Protein AF-A0A372IS23-F1 (afdb_monomer_lite)

Secondary structure (DSSP, 8-state):
--------------EEEEEEEEE---HHHHHH-TT-EEEEEESSEEEEETTEEEEPPTT---EEEE--SSSTT-S-EEEEHHHHHHSSSSGGG--SSB-HHHHHHHHHHHIIIIITTTS---TT-SS--SGGGGGS-HHHH--EEEEEEEEEHHHHHHHHHHHHHS------BTTTBSHHHHHHHHHHHHSTTS----TTTSTT---HHHHHHHHHHHHTT-GGG--EEEEEPPPPBSSPPP-----HHHHHHH-HHHHHHHHHH-HHHHHHHHHHHHHH------TTPEEPBTTTBS-TTTTTTT----------------------------------------------

pLDDT: mean 76.48, std 22.42, range [26.88, 98.31]

Foldseek 3Di:
DDDDDPPPDPPPFPKKKKKKKFWADFDPVCLVVRLGFIKMWTQQWADPAQQAIDGDDPPFRGWIKFADDQWLQFRMTIDGPQFLAALDDDPVPRDLADDPVRLQVSVQVSCVVHVCNGANDDPVDPGGDDRSSNRGNSLQGTKIKIWMWIDGPVLSVVVNVVRRVDDGGHPDDQAQRGRQNVVVVVVCSRPPPLADADCQFQVNGRGSVSSVVSNVVSCVVCVNGVIAMAMAHRRHYHRDYGDDRDGNLRSQLPDPPRLVVCCVVPVPVSVVSVVSDVVVDDDDGDPPHHYADPVCRPPPPPPVVPPDPPDDDDDDDDDDDDDDDDDDDDDDDDDDYDDDDDDDDDDDDDDD

Radius of gyration: 27.42 Å; chains: 1; bounding box: 74×69×82 Å

Sequence (352 aa):
MLLCFLTAGIVASAYADAALLLEEPFGGFGAMNPTGHAAVYLTDVCAASLTELRPCHPGEAGVVISRYHHVGGYDWIAIPLIPYLYAVENVNEIPETASPRLELHLRDAYRRKYLMSIAPDDPKREIPRGEWIQLVGSSYDRRIWGFEVATTAEQDRQLIEQFNQGGNKAHFNLLFRNCANFSETVMNFYYPHAVHRNFIVDVGIMTPKQIARSLVKYDRHHDEMDMRTFVIPQVPGSIPRSKSVDGVIESLVKSKKYVLPLALLHPVVAGSLVAAYIVDGRFHTDPKAVVYEPESGLDPGESRETAPGASHPSAGTGQGMVESSATAPPDTSTESNGQGSGVRVMRTGSRE

Organism: NCBI:txid2303751

Structure (mmCIF, N/CA/C/O backbone):
data_AF-A0A372IS23-F1
#
_entry.id   AF-A0A372IS23-F1
#
loop_
_atom_site.group_PDB
_atom_site.id
_atom_site.type_symbol
_atom_site.label_atom_id
_atom_site.label_alt_id
_atom_site.label_comp_id
_atom_site.label_asym_id
_atom_site.label_entity_id
_atom_site.label_seq_id
_atom_site.pdbx_PDB_ins_code
_atom_site.Cartn_x
_atom_site.Cartn_y
_atom_site.Cartn_z
_atom_site.occupancy
_atom_site.B_iso_or_equiv
_atom_site.auth_seq_id
_atom_site.auth_comp_id
_atom_site.auth_asym_id
_atom_site.auth_atom_id
_atom_site.pdbx_PDB_model_num
ATOM 1 N N . MET A 1 1 ? -9.129 -30.718 53.358 1.00 40.03 1 MET A N 1
ATOM 2 C CA . MET A 1 1 ? -8.601 -29.567 52.597 1.00 40.03 1 MET A CA 1
ATOM 3 C C . MET A 1 1 ? -8.104 -30.081 51.259 1.00 40.03 1 MET A C 1
ATOM 5 O O . MET A 1 1 ? -6.991 -30.577 51.193 1.00 40.03 1 MET A O 1
ATOM 9 N N . LEU A 1 2 ? -8.953 -30.051 50.233 1.00 38.19 2 LEU A N 1
ATOM 10 C CA . LEU A 1 2 ? -8.561 -30.355 48.858 1.00 38.19 2 LEU A CA 1
ATOM 11 C C . LEU A 1 2 ? -8.548 -29.011 48.125 1.00 38.19 2 LEU A C 1
ATOM 13 O O . LEU A 1 2 ? -9.591 -28.375 47.990 1.00 38.19 2 LEU A O 1
ATOM 17 N N . LEU A 1 3 ? -7.354 -28.525 47.797 1.00 43.50 3 LEU A N 1
ATOM 18 C CA . LEU A 1 3 ? -7.147 -27.222 47.176 1.00 43.50 3 LEU A CA 1
ATOM 19 C C . LEU A 1 3 ? -7.257 -27.405 45.654 1.00 43.50 3 LEU A C 1
ATOM 21 O O . LEU A 1 3 ? -6.335 -27.913 45.021 1.00 43.50 3 LEU A O 1
ATOM 25 N N . CYS A 1 4 ? -8.405 -27.046 45.077 1.00 45.44 4 CYS A N 1
ATOM 26 C CA . CYS A 1 4 ? -8.561 -26.920 43.629 1.00 45.44 4 CYS A CA 1
ATOM 27 C C . CYS A 1 4 ? -7.820 -25.661 43.162 1.00 45.44 4 CYS A C 1
ATOM 29 O O . CYS A 1 4 ? -8.294 -24.547 43.382 1.00 45.44 4 CYS A O 1
ATOM 31 N N . PHE A 1 5 ? -6.670 -25.829 42.512 1.00 46.72 5 PHE A N 1
ATOM 32 C CA . PHE A 1 5 ? -6.029 -24.753 41.761 1.00 46.72 5 PHE A CA 1
ATOM 33 C C . PHE A 1 5 ? -6.776 -24.550 40.437 1.00 46.72 5 PHE A C 1
ATOM 35 O O . PHE A 1 5 ? -6.604 -25.307 39.485 1.00 46.72 5 PHE A O 1
ATOM 42 N N . LEU A 1 6 ? -7.623 -23.522 40.393 1.00 47.81 6 LEU A N 1
ATOM 43 C CA . LEU A 1 6 ? -8.127 -22.922 39.160 1.00 47.81 6 LEU A CA 1
ATOM 44 C C . LEU A 1 6 ? -6.979 -22.140 38.508 1.00 47.81 6 LEU A C 1
ATOM 46 O O . LEU A 1 6 ? -6.737 -20.984 38.844 1.00 47.81 6 LEU A O 1
ATOM 50 N N . THR A 1 7 ? -6.253 -22.764 37.584 1.00 47.34 7 THR A N 1
ATOM 51 C CA . THR A 1 7 ? -5.392 -22.033 36.649 1.00 47.34 7 THR A CA 1
ATOM 52 C C . THR A 1 7 ? -6.282 -21.408 35.581 1.00 47.34 7 THR A C 1
ATOM 54 O O . THR A 1 7 ? -6.602 -22.041 34.575 1.00 47.34 7 THR A O 1
ATOM 57 N N . ALA A 1 8 ? -6.729 -20.175 35.823 1.00 46.28 8 ALA A N 1
ATOM 58 C CA . ALA A 1 8 ? -7.263 -19.324 34.771 1.00 46.28 8 ALA A CA 1
ATOM 59 C C . ALA A 1 8 ? -6.117 -19.038 33.792 1.00 46.28 8 ALA A C 1
ATOM 61 O O . ALA A 1 8 ? -5.191 -18.294 34.110 1.00 46.28 8 ALA A O 1
ATOM 62 N N . GLY A 1 9 ? -6.136 -19.704 32.637 1.00 39.72 9 GLY A N 1
ATOM 63 C CA . GLY A 1 9 ? -5.221 -19.404 31.547 1.00 39.72 9 GLY A CA 1
ATOM 64 C C . GLY A 1 9 ? -5.454 -17.968 31.099 1.00 39.72 9 GLY A C 1
ATOM 65 O O . GLY A 1 9 ? -6.542 -17.634 30.634 1.00 39.72 9 GLY A O 1
ATOM 66 N N . ILE A 1 10 ? -4.440 -17.123 31.259 1.00 43.97 10 ILE A N 1
ATOM 67 C CA . ILE A 1 10 ? -4.351 -15.863 30.531 1.00 43.97 10 ILE A CA 1
ATOM 68 C C . ILE A 1 10 ? -4.243 -16.279 29.066 1.00 43.97 10 ILE A C 1
ATOM 70 O O . ILE A 1 10 ? -3.210 -16.788 28.634 1.00 43.97 10 ILE A O 1
ATOM 74 N N . VAL A 1 11 ? -5.341 -16.158 28.323 1.00 40.09 11 VAL A N 1
ATOM 75 C CA . VAL A 1 11 ? -5.289 -16.220 26.866 1.00 40.09 11 VAL A CA 1
ATOM 76 C C . VAL A 1 11 ? -4.492 -14.988 26.468 1.00 40.09 11 VAL A C 1
ATOM 78 O O . VAL A 1 11 ? -5.011 -13.875 26.504 1.00 40.09 11 VAL A O 1
ATOM 81 N N . ALA A 1 12 ? -3.201 -15.170 26.198 1.00 39.81 12 ALA A N 1
ATOM 82 C CA . ALA A 1 12 ? -2.427 -14.169 25.493 1.00 39.81 12 ALA A CA 1
ATOM 83 C C . ALA A 1 12 ? -3.098 -14.030 24.127 1.00 39.81 12 ALA A C 1
ATOM 85 O O . ALA A 1 12 ? -2.943 -14.892 23.262 1.00 39.81 12 ALA A O 1
ATOM 86 N N . SER A 1 13 ? -3.941 -13.011 23.977 1.00 43.38 13 SER A N 1
ATOM 87 C CA . SER A 1 13 ? -4.421 -12.607 22.667 1.00 43.38 13 SER A CA 1
ATOM 88 C C . SER A 1 13 ? -3.177 -12.266 21.862 1.00 43.38 13 SER A C 1
ATOM 90 O O . SER A 1 13 ? -2.496 -11.290 22.172 1.00 43.38 13 SER A O 1
ATOM 92 N N . ALA A 1 14 ? -2.831 -13.112 20.892 1.00 51.19 14 ALA A N 1
ATOM 93 C CA . ALA A 1 14 ? -1.896 -12.717 19.857 1.00 51.19 14 ALA A CA 1
ATOM 94 C C . ALA A 1 14 ? -2.534 -11.502 19.179 1.00 51.19 14 ALA A C 1
ATOM 96 O O . ALA A 1 14 ? -3.617 -11.611 18.595 1.00 51.19 14 ALA A O 1
ATOM 97 N N . TYR A 1 15 ? -1.941 -10.334 19.404 1.00 60.88 15 TYR A N 1
ATOM 98 C CA . TYR A 1 15 ? -2.351 -9.123 18.721 1.00 60.88 15 TYR A CA 1
ATOM 99 C C . TYR A 1 15 ? -1.956 -9.289 17.259 1.00 60.88 15 TYR A C 1
ATOM 101 O O . TYR A 1 15 ? -0.800 -9.584 16.958 1.00 60.88 15 TYR A O 1
ATOM 109 N N . ALA A 1 16 ? -2.948 -9.164 16.391 1.00 74.06 16 ALA A N 1
ATOM 110 C CA . ALA A 1 16 ? -2.739 -8.969 14.972 1.00 74.06 16 ALA A CA 1
ATOM 111 C C . ALA A 1 16 ? -2.915 -7.476 14.688 1.00 74.06 16 ALA A C 1
ATOM 113 O O . ALA A 1 16 ? -3.457 -6.741 15.516 1.00 74.06 16 ALA A O 1
ATOM 114 N N . ASP A 1 17 ? -2.434 -7.019 13.541 1.00 91.12 17 ASP A N 1
ATOM 115 C CA . ASP A 1 17 ? -2.511 -5.620 13.156 1.00 91.12 17 ASP A CA 1
ATOM 116 C C . ASP A 1 17 ? -2.895 -5.506 11.676 1.00 91.12 17 ASP A C 1
ATOM 118 O O . ASP A 1 17 ? -2.504 -6.311 10.821 1.00 91.12 17 ASP A O 1
ATOM 122 N N . ALA A 1 18 ? -3.674 -4.474 11.369 1.00 95.25 18 ALA A N 1
ATOM 123 C CA . ALA A 1 18 ? -3.977 -4.065 10.008 1.00 95.25 18 ALA A CA 1
ATOM 124 C C . ALA A 1 18 ? -3.452 -2.650 9.794 1.00 95.25 18 ALA A C 1
ATOM 126 O O . ALA A 1 18 ? -3.608 -1.789 10.652 1.00 95.25 18 ALA A O 1
ATOM 127 N N . ALA A 1 19 ? -2.866 -2.367 8.636 1.00 96.38 19 ALA A N 1
ATOM 128 C CA . ALA A 1 19 ? -2.380 -1.037 8.311 1.00 96.38 19 ALA A CA 1
ATOM 129 C C . ALA A 1 19 ? -2.920 -0.552 6.971 1.00 96.38 19 ALA A C 1
ATOM 131 O O . ALA A 1 19 ? -2.763 -1.206 5.938 1.00 96.38 19 ALA A O 1
ATOM 132 N N . LEU A 1 20 ? -3.496 0.651 6.961 1.00 96.81 20 LEU A N 1
ATOM 133 C CA . LEU A 1 20 ? -3.713 1.370 5.712 1.00 96.81 20 LEU A CA 1
ATOM 134 C C . LEU A 1 20 ? -2.359 1.847 5.185 1.00 96.81 20 LEU A C 1
ATOM 136 O O . LEU A 1 20 ? -1.710 2.678 5.814 1.00 96.81 20 LEU A O 1
ATOM 140 N N . LEU A 1 21 ? -1.988 1.398 3.992 1.00 95.81 21 LEU A N 1
ATOM 141 C CA . LEU A 1 21 ? -0.843 1.909 3.252 1.00 95.81 21 LEU A CA 1
ATOM 142 C C . LEU A 1 21 ? -1.292 3.063 2.350 1.00 95.81 21 LEU A C 1
ATOM 144 O O . LEU A 1 21 ? -1.938 2.857 1.321 1.00 95.81 21 LEU A O 1
ATOM 148 N N . LEU A 1 22 ? -0.953 4.288 2.746 1.00 93.31 22 LEU A N 1
ATOM 149 C CA . LEU A 1 22 ? -1.130 5.499 1.954 1.00 93.31 22 LEU A CA 1
ATOM 150 C C . LEU A 1 22 ? 0.104 5.730 1.084 1.00 93.31 22 LEU A C 1
ATOM 152 O O . LEU A 1 22 ? 1.171 6.125 1.559 1.00 93.31 22 LEU A O 1
ATOM 156 N N . GLU A 1 23 ? -0.062 5.525 -0.212 1.00 91.69 23 GLU A N 1
ATOM 157 C CA . GLU A 1 23 ? 1.040 5.499 -1.158 1.00 91.69 23 GLU A CA 1
ATOM 158 C C . GLU A 1 23 ? 1.122 6.769 -1.990 1.00 91.69 23 GLU A C 1
ATOM 160 O O . GLU A 1 23 ? 0.186 7.121 -2.717 1.00 91.69 23 GLU A O 1
ATOM 165 N N . GLU A 1 24 ? 2.276 7.431 -1.947 1.00 87.44 24 GLU A N 1
ATOM 166 C CA . GLU A 1 24 ? 2.487 8.672 -2.679 1.00 87.44 24 GLU A CA 1
ATOM 167 C C . GLU A 1 24 ? 2.329 8.496 -4.204 1.00 87.44 24 GLU A C 1
ATOM 169 O O . GLU A 1 24 ? 2.721 7.469 -4.768 1.00 87.44 24 GLU A O 1
ATOM 174 N N . PRO A 1 25 ? 1.743 9.473 -4.921 1.00 81.31 25 PRO A N 1
ATOM 175 C CA . PRO A 1 25 ? 1.731 9.468 -6.379 1.00 81.31 25 PRO A CA 1
ATOM 176 C C . PRO A 1 25 ? 3.154 9.539 -6.961 1.00 81.31 25 PRO A C 1
ATOM 178 O O . PRO A 1 25 ? 4.020 10.270 -6.471 1.00 81.31 25 PRO A O 1
ATOM 181 N N . PHE A 1 26 ? 3.368 8.845 -8.081 1.00 71.62 26 PHE A N 1
ATOM 182 C CA . PHE A 1 26 ? 4.654 8.787 -8.780 1.00 71.62 26 PHE A CA 1
ATOM 183 C C . PHE A 1 26 ? 4.482 8.814 -10.310 1.00 71.62 26 PHE A C 1
ATOM 185 O O . PHE A 1 26 ? 3.393 8.592 -10.851 1.00 71.62 26 PHE A O 1
ATOM 192 N N . GLY A 1 27 ? 5.573 9.121 -11.019 1.00 63.50 27 GLY A N 1
ATOM 193 C CA . GLY A 1 27 ? 5.625 9.119 -12.483 1.00 63.50 27 GLY A CA 1
ATOM 194 C C . GLY A 1 27 ? 4.670 10.106 -13.176 1.00 63.50 27 GLY A C 1
ATOM 195 O O . GLY A 1 27 ? 4.132 11.044 -12.582 1.00 63.50 27 GLY A O 1
ATOM 196 N N . GLY A 1 28 ? 4.461 9.902 -14.482 1.00 52.78 28 GLY A N 1
ATOM 197 C CA . GLY A 1 28 ? 3.547 10.724 -15.290 1.00 52.78 28 GLY A CA 1
ATOM 198 C C . GLY A 1 28 ? 2.072 10.553 -14.909 1.00 52.78 28 GLY A C 1
ATOM 199 O O . GLY A 1 28 ? 1.290 11.491 -15.053 1.00 52.78 28 GLY A O 1
ATOM 200 N N . PHE A 1 29 ? 1.702 9.387 -14.368 1.00 50.88 29 PHE A N 1
ATOM 201 C CA . PHE A 1 29 ? 0.353 9.119 -13.869 1.00 50.88 29 PHE A CA 1
ATOM 202 C C . PHE A 1 29 ? 0.043 9.958 -12.621 1.00 50.88 29 PHE A C 1
ATOM 204 O O . PHE A 1 29 ? -0.985 10.630 -12.585 1.00 50.88 29 PHE A O 1
ATOM 211 N N . GLY A 1 30 ? 0.978 10.052 -11.668 1.00 49.28 30 GLY A N 1
ATOM 212 C CA . GLY A 1 30 ? 0.861 10.927 -10.497 1.00 49.28 30 GLY A CA 1
ATOM 213 C C . GLY A 1 30 ? 0.792 12.423 -10.829 1.00 49.28 30 GLY A C 1
ATOM 214 O O . GLY A 1 30 ? 0.239 13.199 -10.060 1.00 49.28 30 GLY A O 1
ATOM 215 N N . ALA A 1 31 ? 1.292 12.849 -11.996 1.00 50.81 31 ALA A N 1
ATOM 216 C CA . ALA A 1 31 ? 1.143 14.231 -12.464 1.00 50.81 31 ALA A CA 1
ATOM 217 C C . ALA A 1 31 ? -0.272 14.553 -12.989 1.00 50.81 31 ALA A C 1
ATOM 219 O O . ALA A 1 31 ? -0.643 15.725 -13.056 1.00 50.81 31 ALA A O 1
ATOM 220 N N . MET A 1 32 ? -1.051 13.536 -13.376 1.00 45.41 32 MET A N 1
ATOM 221 C CA . MET A 1 32 ? -2.427 13.684 -13.867 1.00 45.41 32 MET A CA 1
ATOM 222 C C . MET A 1 32 ? -3.477 13.287 -12.823 1.00 45.41 32 MET A C 1
ATOM 224 O O . MET A 1 32 ? -4.559 13.870 -12.823 1.00 45.41 32 MET A O 1
ATOM 228 N N . ASN A 1 33 ? -3.149 12.350 -11.929 1.00 56.38 33 ASN A N 1
ATOM 229 C CA . ASN A 1 33 ? -3.968 11.935 -10.796 1.00 56.38 33 ASN A CA 1
ATOM 230 C C . ASN A 1 33 ? -3.104 11.838 -9.517 1.00 56.38 33 ASN A C 1
ATOM 232 O O . ASN A 1 33 ? -2.584 10.767 -9.197 1.00 56.38 33 ASN A O 1
ATOM 236 N N . PRO A 1 34 ? -2.905 12.946 -8.787 1.00 60.25 34 PRO A N 1
ATOM 237 C CA . PRO A 1 34 ? -1.997 13.008 -7.636 1.00 60.25 34 PRO A CA 1
ATOM 238 C C . PRO A 1 34 ? -2.616 12.452 -6.334 1.00 60.25 34 PRO A C 1
ATOM 240 O O . PRO A 1 34 ? -2.096 12.694 -5.247 1.00 60.25 34 PRO A O 1
ATOM 243 N N . THR A 1 35 ? -3.710 11.686 -6.422 1.00 66.12 35 THR A N 1
ATOM 244 C CA . THR A 1 35 ? -4.387 11.107 -5.249 1.00 66.12 35 THR A CA 1
ATOM 245 C C . THR A 1 35 ? -3.640 9.932 -4.619 1.00 66.12 35 THR A C 1
ATOM 247 O O . THR A 1 35 ? -4.034 9.479 -3.549 1.00 66.12 35 THR A O 1
ATOM 250 N N . GLY A 1 36 ? -2.592 9.417 -5.271 1.00 80.62 36 GLY A N 1
ATOM 251 C CA . GLY A 1 36 ? -1.829 8.264 -4.789 1.00 80.62 36 GLY A CA 1
ATOM 252 C C . GLY A 1 36 ? -2.552 6.924 -4.971 1.00 80.62 36 GLY A C 1
ATOM 253 O O . GLY A 1 36 ? -3.488 6.812 -5.767 1.00 80.62 36 GLY A O 1
ATOM 254 N N . HIS A 1 37 ? -2.097 5.905 -4.239 1.00 90.25 37 HIS A N 1
ATOM 255 C CA . HIS A 1 37 ? -2.744 4.591 -4.125 1.00 90.25 37 HIS A CA 1
ATOM 256 C C . HIS A 1 37 ? -3.042 4.278 -2.647 1.00 90.25 37 HIS A C 1
ATOM 258 O O . HIS A 1 37 ? -2.487 4.909 -1.748 1.00 90.25 37 HIS A O 1
ATOM 264 N N . ALA A 1 38 ? -3.970 3.355 -2.406 1.00 92.62 38 ALA A N 1
ATOM 265 C CA . ALA A 1 38 ? -4.297 2.854 -1.078 1.00 92.62 38 ALA A CA 1
ATOM 266 C C . ALA A 1 38 ? -4.271 1.330 -1.129 1.00 92.62 38 ALA A C 1
ATOM 268 O O . ALA A 1 38 ? -4.839 0.750 -2.052 1.00 92.62 38 ALA A O 1
ATOM 269 N N . ALA A 1 39 ? -3.643 0.705 -0.147 1.00 96.62 39 ALA A N 1
ATOM 270 C CA . ALA A 1 39 ? -3.677 -0.736 0.056 1.00 96.62 39 ALA A CA 1
ATOM 271 C C . ALA A 1 39 ? -3.852 -1.032 1.548 1.00 96.62 39 ALA A C 1
ATOM 273 O O . ALA A 1 39 ? -3.712 -0.129 2.374 1.00 96.62 39 ALA A O 1
ATOM 274 N N . VAL A 1 40 ? -4.197 -2.267 1.901 1.00 97.94 40 VAL A N 1
ATOM 275 C CA . VAL A 1 40 ? -4.251 -2.702 3.301 1.00 97.94 40 VAL A CA 1
ATOM 276 C C . VAL A 1 40 ? -3.235 -3.807 3.514 1.00 97.94 40 VAL A C 1
ATOM 278 O O . VAL A 1 40 ? -3.258 -4.807 2.802 1.00 97.94 40 VAL A O 1
ATOM 281 N N . TYR A 1 41 ? -2.344 -3.600 4.473 1.00 97.88 41 TYR A N 1
ATOM 282 C CA . TYR A 1 41 ? -1.417 -4.601 4.974 1.00 97.88 41 TYR A CA 1
ATOM 283 C C . TYR A 1 41 ? -2.039 -5.303 6.184 1.00 97.88 41 TYR A C 1
ATOM 285 O O . TYR A 1 41 ? -2.593 -4.634 7.049 1.00 97.88 41 TYR A O 1
ATOM 293 N N . LEU A 1 42 ? -1.972 -6.630 6.226 1.00 97.19 42 LEU A N 1
ATOM 294 C CA . LEU A 1 42 ? -2.460 -7.465 7.320 1.00 97.19 42 LEU A CA 1
ATOM 295 C C . LEU A 1 42 ? -1.298 -8.320 7.827 1.00 97.19 42 LEU A C 1
ATOM 297 O O . LEU A 1 42 ? -0.690 -9.033 7.025 1.00 97.19 42 LEU A O 1
ATOM 301 N N . THR A 1 43 ? -0.984 -8.246 9.122 1.00 93.81 43 THR A N 1
ATOM 302 C CA . THR A 1 43 ? 0.207 -8.900 9.694 1.00 93.81 43 THR A CA 1
ATOM 303 C C . THR A 1 43 ? 0.004 -10.395 9.964 1.00 93.81 43 THR A C 1
ATOM 305 O O . THR A 1 43 ? 0.946 -11.161 9.784 1.00 93.81 43 THR A O 1
ATOM 308 N N . ASP A 1 44 ? -1.214 -10.830 10.315 1.00 94.44 44 ASP A N 1
ATOM 309 C CA . ASP A 1 44 ? -1.546 -12.239 10.625 1.00 94.44 44 ASP A CA 1
ATOM 310 C C . ASP A 1 44 ? -2.368 -12.941 9.518 1.00 94.44 44 ASP A C 1
ATOM 312 O O . ASP A 1 44 ? -2.765 -14.107 9.623 1.00 94.44 44 ASP A O 1
ATOM 316 N N . VAL A 1 45 ? -2.590 -12.249 8.395 1.00 97.56 45 VAL A N 1
ATOM 317 C CA . VAL A 1 45 ? -3.227 -12.804 7.193 1.00 97.56 45 VAL A CA 1
ATOM 318 C C . VAL A 1 45 ? -2.206 -12.904 6.069 1.00 97.56 45 VAL A C 1
ATOM 320 O O . VAL A 1 45 ? -1.477 -11.964 5.773 1.00 97.56 45 VAL A O 1
ATOM 323 N N . CYS A 1 46 ? -2.178 -14.052 5.404 1.00 97.75 46 CYS A N 1
ATOM 324 C CA . CYS A 1 46 ? -1.238 -14.379 4.346 1.00 97.75 46 CYS A CA 1
ATOM 325 C C . CYS A 1 46 ? -1.967 -14.812 3.068 1.00 97.75 46 CYS A C 1
ATOM 327 O O . CYS A 1 46 ? -3.111 -15.271 3.089 1.00 97.75 46 CYS A O 1
ATOM 329 N N . ALA A 1 47 ? -1.297 -14.683 1.923 1.00 97.50 47 ALA A N 1
ATOM 330 C CA . ALA A 1 47 ? -1.825 -15.152 0.646 1.00 97.50 47 ALA A CA 1
ATOM 331 C C . ALA A 1 47 ? -1.687 -16.682 0.530 1.00 97.50 47 ALA A C 1
ATOM 333 O O . ALA A 1 47 ? -0.588 -17.231 0.644 1.00 97.5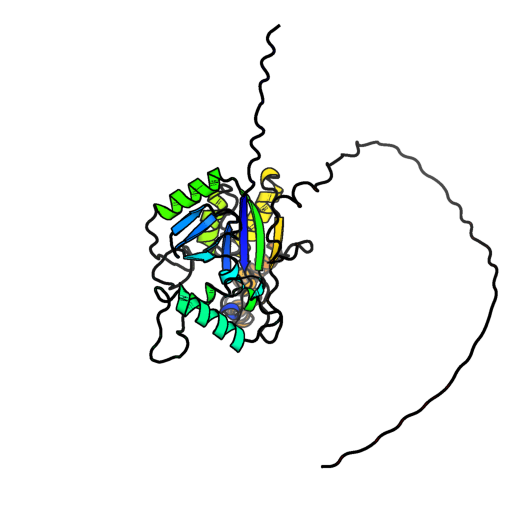0 47 ALA A O 1
ATOM 334 N N . ALA A 1 48 ? -2.788 -17.382 0.257 1.00 97.12 48 ALA A N 1
ATOM 335 C CA . ALA A 1 48 ? -2.757 -18.757 -0.253 1.00 97.12 48 ALA A CA 1
ATOM 336 C C . ALA A 1 48 ? -2.580 -18.764 -1.783 1.00 97.12 48 ALA A C 1
ATOM 338 O O . ALA A 1 48 ? -1.888 -19.614 -2.341 1.00 97.12 48 ALA A O 1
ATOM 339 N N . SER A 1 49 ? -3.169 -17.772 -2.454 1.00 95.88 49 SER A N 1
ATOM 340 C CA . SER A 1 49 ? -2.973 -17.461 -3.869 1.00 95.88 49 SER A CA 1
ATOM 341 C C . SER A 1 49 ? -3.181 -15.959 -4.102 1.00 95.88 49 SER A C 1
ATOM 343 O O . SER A 1 49 ? -3.438 -15.211 -3.161 1.00 95.88 49 SER A O 1
ATOM 345 N N . LEU A 1 50 ? -3.121 -15.496 -5.357 1.00 95.62 50 LEU A N 1
ATOM 346 C CA . LEU A 1 50 ? -3.378 -14.086 -5.696 1.00 95.62 50 LEU A CA 1
ATOM 347 C C . LEU A 1 50 ? -4.782 -13.603 -5.301 1.00 95.62 50 LEU A C 1
ATOM 349 O O . LEU A 1 50 ? -5.020 -12.399 -5.269 1.00 95.62 50 LEU A O 1
ATOM 353 N N . THR A 1 51 ? -5.713 -14.520 -5.038 1.00 95.88 51 THR A N 1
ATOM 354 C CA . THR A 1 51 ? -7.129 -14.220 -4.790 1.00 95.88 51 THR A CA 1
ATOM 355 C C . THR A 1 51 ? -7.714 -15.038 -3.643 1.00 95.88 51 THR A C 1
ATOM 357 O O . THR A 1 51 ? -8.930 -15.188 -3.565 1.00 95.88 51 THR A O 1
ATOM 360 N N . GLU A 1 52 ? -6.866 -15.603 -2.787 1.00 97.31 52 GLU A N 1
ATOM 361 C CA . GLU A 1 52 ? -7.278 -16.426 -1.651 1.00 97.31 52 GLU A CA 1
ATOM 362 C C . GLU A 1 52 ? -6.390 -16.110 -0.452 1.00 97.31 52 GLU A C 1
ATOM 364 O O . GLU A 1 52 ? -5.161 -16.077 -0.567 1.00 97.31 52 GLU A O 1
ATOM 369 N N . LEU A 1 53 ? -7.025 -15.877 0.692 1.00 98.19 53 LEU A N 1
ATOM 370 C CA . LEU A 1 53 ? -6.370 -15.560 1.954 1.00 98.19 53 LEU A CA 1
ATOM 371 C C . LEU A 1 53 ? -6.341 -16.781 2.871 1.00 98.19 53 LEU A C 1
ATOM 373 O O . LEU A 1 53 ? -7.163 -17.689 2.767 1.00 98.19 53 LEU A O 1
ATOM 377 N N . ARG A 1 54 ? -5.402 -16.789 3.807 1.00 97.94 54 ARG A N 1
ATOM 378 C CA . ARG A 1 54 ? -5.293 -17.780 4.879 1.00 97.94 54 ARG A CA 1
ATOM 379 C C . ARG A 1 54 ? -4.633 -17.143 6.101 1.00 97.94 54 ARG A C 1
ATOM 381 O O . ARG A 1 54 ? -3.984 -16.111 5.946 1.00 97.94 54 ARG A O 1
ATOM 388 N N . PRO A 1 55 ? -4.725 -17.756 7.288 1.00 97.06 55 PRO A N 1
ATOM 389 C CA . PRO A 1 55 ? -3.879 -17.360 8.406 1.00 97.06 55 PRO A CA 1
ATOM 390 C C . PRO A 1 55 ? -2.398 -17.512 8.043 1.00 97.06 55 PRO A C 1
ATOM 392 O O . PRO A 1 55 ? -2.026 -18.416 7.275 1.00 97.06 55 PRO A O 1
ATOM 395 N N . CYS A 1 56 ? -1.561 -16.639 8.589 1.00 95.69 56 CYS A N 1
ATOM 396 C CA . CYS A 1 56 ? -0.120 -16.759 8.436 1.00 95.69 56 CYS A CA 1
ATOM 397 C C . CYS A 1 56 ? 0.440 -17.970 9.194 1.00 95.69 56 CYS A C 1
ATOM 399 O O . CYS A 1 56 ? -0.070 -18.419 10.221 1.00 95.69 56 CYS A O 1
ATOM 401 N N . HIS A 1 57 ? 1.516 -18.526 8.653 1.00 93.69 57 HIS A N 1
ATOM 402 C CA . HIS A 1 57 ? 2.397 -19.443 9.352 1.00 93.69 57 HIS A CA 1
ATOM 403 C C . HIS A 1 57 ? 3.456 -18.650 10.132 1.00 93.69 57 HIS A C 1
ATOM 405 O O . HIS A 1 57 ? 3.762 -17.510 9.772 1.00 93.69 57 HIS A O 1
ATOM 411 N N . PRO A 1 58 ? 4.060 -19.245 11.178 1.00 90.12 58 PRO A N 1
ATOM 412 C CA . PRO A 1 58 ? 5.139 -18.595 11.910 1.00 90.12 58 PRO A CA 1
ATOM 413 C C . PRO A 1 58 ? 6.268 -18.129 10.979 1.00 90.12 58 PRO A C 1
ATOM 415 O O . PRO A 1 58 ? 6.789 -18.920 10.193 1.00 90.12 58 PRO A O 1
ATOM 418 N N . GLY A 1 59 ? 6.651 -16.856 11.099 1.00 87.56 59 GLY A N 1
ATOM 419 C CA . GLY A 1 59 ? 7.721 -16.236 10.311 1.00 87.56 59 GLY A CA 1
ATOM 420 C C . GLY A 1 59 ? 7.285 -15.632 8.972 1.00 87.56 59 GLY A C 1
ATOM 421 O O . GLY A 1 59 ? 8.130 -15.091 8.263 1.00 87.56 59 GLY A O 1
ATOM 422 N N . GLU A 1 60 ? 6.002 -15.695 8.606 1.00 91.94 60 GLU A N 1
ATOM 423 C CA . GLU A 1 60 ? 5.500 -14.972 7.436 1.00 91.94 60 GLU A CA 1
ATOM 424 C C . GLU A 1 60 ? 5.220 -13.500 7.762 1.00 91.94 60 GLU A C 1
ATOM 426 O O . GLU A 1 60 ? 4.680 -13.175 8.813 1.00 91.94 60 GLU A O 1
ATOM 431 N N . ALA A 1 61 ? 5.559 -12.609 6.830 1.00 91.50 61 ALA A N 1
ATOM 432 C CA . ALA A 1 61 ? 5.434 -11.159 6.997 1.00 91.50 61 ALA A CA 1
ATOM 433 C C . ALA A 1 61 ? 4.051 -10.609 6.599 1.00 91.50 61 ALA A C 1
ATOM 435 O O . ALA A 1 61 ? 3.941 -9.435 6.261 1.00 91.50 61 ALA A O 1
ATOM 436 N N . GLY A 1 62 ? 3.019 -11.451 6.533 1.00 95.44 62 GLY A N 1
ATOM 437 C CA . GLY A 1 62 ? 1.676 -11.028 6.143 1.00 95.44 62 GLY A CA 1
ATOM 438 C C . GLY A 1 62 ? 1.485 -10.703 4.655 1.00 95.44 62 GLY A C 1
ATOM 439 O O . GLY A 1 62 ? 2.289 -11.052 3.777 1.00 95.44 62 GLY A O 1
ATOM 440 N N . VAL A 1 63 ? 0.368 -10.039 4.355 1.00 97.81 63 VAL A N 1
ATOM 441 C CA . VAL A 1 63 ? -0.103 -9.786 2.988 1.00 97.81 63 VAL A CA 1
ATOM 442 C C . VAL A 1 63 ? -0.568 -8.354 2.794 1.00 97.81 63 VAL A C 1
ATOM 444 O O . VAL A 1 63 ? -1.194 -7.758 3.667 1.00 97.81 63 VAL A O 1
ATOM 447 N N . VAL A 1 64 ? -0.321 -7.818 1.603 1.00 98.31 64 VAL A N 1
ATOM 448 C CA . VAL A 1 64 ? -0.935 -6.582 1.134 1.00 98.31 64 VAL A CA 1
ATOM 449 C C . VAL A 1 64 ? -2.065 -6.922 0.172 1.00 98.31 64 VAL A C 1
ATOM 451 O O . VAL A 1 64 ? -1.863 -7.611 -0.832 1.00 98.31 64 VAL A O 1
ATOM 454 N N . ILE A 1 65 ? -3.261 -6.424 0.477 1.00 97.69 65 ILE A N 1
ATOM 455 C CA . ILE A 1 65 ? -4.446 -6.534 -0.370 1.00 97.69 65 ILE A CA 1
ATOM 456 C C . ILE A 1 65 ? -4.862 -5.166 -0.896 1.00 97.69 65 ILE A C 1
ATOM 458 O O . ILE A 1 65 ? -4.927 -4.173 -0.167 1.00 97.69 65 ILE A O 1
ATOM 462 N N . SER A 1 66 ? -5.187 -5.109 -2.183 1.00 95.56 66 SER A N 1
ATOM 463 C CA . SER A 1 66 ? -5.792 -3.920 -2.779 1.00 95.56 66 SER A CA 1
ATOM 464 C C . SER A 1 66 ? -6.595 -4.252 -4.031 1.00 95.56 66 SER A C 1
ATOM 466 O O . SER A 1 66 ? -6.518 -5.348 -4.594 1.00 95.56 66 SER A O 1
ATOM 468 N N . ARG A 1 67 ? -7.368 -3.262 -4.477 1.00 92.50 67 ARG A N 1
ATOM 469 C CA . ARG A 1 67 ? -8.081 -3.262 -5.751 1.00 92.50 67 ARG A CA 1
ATOM 470 C C . ARG A 1 67 ? -7.286 -2.486 -6.794 1.00 92.50 67 ARG A C 1
ATOM 472 O O . ARG A 1 67 ? -6.995 -1.300 -6.621 1.00 92.50 67 ARG A O 1
ATOM 479 N N . TYR A 1 68 ? -7.060 -3.124 -7.937 1.00 87.56 68 TYR A N 1
ATOM 480 C CA . TYR A 1 68 ? -6.308 -2.560 -9.055 1.00 87.56 68 TYR A CA 1
ATOM 481 C C . TYR A 1 68 ? -7.178 -2.378 -10.295 1.00 87.56 68 TYR A C 1
ATOM 483 O O . TYR A 1 68 ? -8.179 -3.062 -10.508 1.00 87.56 68 TYR A O 1
ATOM 491 N N . HIS A 1 69 ? -6.776 -1.440 -11.144 1.00 82.12 69 HIS A N 1
ATOM 492 C CA . HIS A 1 69 ? -7.387 -1.250 -12.450 1.00 82.12 69 HIS A CA 1
ATOM 493 C C . HIS A 1 69 ? -6.786 -2.247 -13.450 1.00 82.12 69 HIS A C 1
ATOM 495 O O . HIS A 1 69 ? -5.573 -2.300 -13.597 1.00 82.12 69 HIS A O 1
ATOM 501 N N . HIS A 1 70 ? -7.622 -3.014 -14.157 1.00 79.94 70 HIS A N 1
ATOM 502 C CA . HIS A 1 70 ? -7.200 -3.919 -15.242 1.00 79.94 70 HIS A CA 1
ATOM 503 C C . HIS A 1 70 ? -6.083 -4.923 -14.894 1.00 79.94 70 HIS A C 1
ATOM 505 O O . HIS A 1 70 ? -5.169 -5.143 -15.687 1.00 79.94 70 HIS A O 1
ATOM 511 N N . VAL A 1 71 ? -6.187 -5.593 -13.746 1.00 85.81 71 VAL A N 1
ATOM 512 C CA . VAL A 1 71 ? -5.270 -6.678 -13.366 1.00 85.81 71 VAL A CA 1
ATOM 513 C C . VAL A 1 71 ? -6.035 -7.997 -13.282 1.00 85.81 71 VAL A C 1
ATOM 515 O O . VAL A 1 71 ? -6.922 -8.150 -12.448 1.00 85.81 71 VAL A O 1
ATOM 518 N N . GLY A 1 72 ? -5.729 -8.942 -14.176 1.00 83.81 72 GLY A N 1
ATOM 519 C CA . GLY A 1 72 ? -6.218 -10.330 -14.117 1.00 83.81 72 GLY A CA 1
ATOM 520 C C . GLY A 1 72 ? -7.738 -10.554 -14.186 1.00 83.81 72 GLY A C 1
ATOM 521 O O . GLY A 1 72 ? -8.176 -11.694 -14.122 1.00 83.81 72 GLY A O 1
ATOM 522 N N . GLY A 1 73 ? -8.554 -9.501 -14.314 1.00 88.19 73 GLY A N 1
ATOM 523 C CA . GLY A 1 73 ? -10.015 -9.601 -14.205 1.00 88.19 73 GLY A CA 1
ATOM 524 C C . GLY A 1 73 ? -10.524 -9.779 -12.768 1.00 88.19 73 GLY A C 1
ATOM 525 O O . GLY A 1 73 ? -11.706 -10.071 -12.583 1.00 88.19 73 GLY A O 1
ATOM 526 N N . TYR A 1 74 ? -9.665 -9.564 -11.770 1.00 91.50 74 TYR A N 1
ATOM 527 C CA . TYR A 1 74 ? -9.983 -9.711 -10.352 1.00 91.50 74 TYR A CA 1
ATOM 528 C C . TYR A 1 74 ? -10.342 -8.371 -9.710 1.00 91.50 74 TYR A C 1
ATOM 530 O O . TYR A 1 74 ? -9.876 -7.308 -10.122 1.00 91.50 74 TYR A O 1
ATOM 538 N N . ASP A 1 75 ? -11.219 -8.424 -8.717 1.00 90.75 75 ASP A N 1
ATOM 539 C CA . ASP A 1 75 ? -11.645 -7.259 -7.949 1.00 90.75 75 ASP A CA 1
ATOM 540 C C . ASP A 1 75 ? -10.591 -6.815 -6.938 1.00 90.75 75 ASP A C 1
ATOM 542 O O . ASP A 1 75 ? -10.425 -5.621 -6.700 1.00 90.75 75 ASP A O 1
ATOM 546 N N . TRP A 1 76 ? -9.866 -7.772 -6.372 1.00 94.62 76 TRP A N 1
ATOM 547 C CA . TRP A 1 76 ? -8.759 -7.536 -5.461 1.00 94.62 76 TRP A CA 1
ATOM 548 C C . TRP A 1 76 ? -7.668 -8.583 -5.674 1.00 94.62 76 TRP A C 1
ATOM 550 O O . TRP A 1 76 ? -7.943 -9.689 -6.146 1.00 94.62 76 TRP A O 1
ATOM 560 N N . ILE A 1 77 ? -6.434 -8.211 -5.343 1.00 96.56 77 ILE A N 1
ATOM 561 C CA . ILE A 1 77 ? -5.256 -9.075 -5.419 1.00 96.56 77 ILE A CA 1
ATOM 562 C C . ILE A 1 77 ? -4.536 -9.050 -4.073 1.00 96.56 77 ILE A C 1
ATOM 564 O O . ILE A 1 77 ? -4.422 -7.989 -3.459 1.00 96.56 77 ILE A O 1
ATOM 568 N N . ALA A 1 78 ? -4.050 -10.214 -3.653 1.00 97.75 78 ALA A N 1
ATOM 569 C CA . ALA A 1 78 ? -3.174 -10.412 -2.508 1.00 97.75 78 ALA A CA 1
ATOM 570 C C . ALA A 1 78 ? -1.726 -10.630 -2.966 1.00 97.75 78 ALA A C 1
ATOM 572 O O . ALA A 1 78 ? -1.457 -11.537 -3.756 1.00 97.75 78 ALA A O 1
ATOM 573 N N . ILE A 1 79 ? -0.797 -9.825 -2.448 1.00 98.25 79 ILE A N 1
ATOM 574 C CA . ILE A 1 79 ? 0.648 -9.973 -2.666 1.00 98.25 79 ILE A CA 1
ATOM 575 C C . ILE A 1 79 ? 1.348 -10.017 -1.302 1.00 98.25 79 ILE A C 1
ATOM 577 O O . ILE A 1 79 ? 1.065 -9.160 -0.465 1.00 98.25 79 ILE A O 1
ATOM 581 N N . PRO A 1 80 ? 2.257 -10.976 -1.042 1.00 97.69 80 PRO A N 1
ATOM 582 C CA . PRO A 1 80 ? 3.041 -10.981 0.193 1.00 97.69 80 PRO A CA 1
ATOM 583 C C . PRO A 1 80 ? 3.816 -9.668 0.381 1.00 97.69 80 PRO A C 1
ATOM 585 O O . PRO A 1 80 ? 4.270 -9.071 -0.599 1.00 97.69 80 PRO A O 1
ATOM 588 N N . LEU A 1 81 ? 3.987 -9.224 1.630 1.00 96.69 81 LEU A N 1
ATOM 589 C CA . LEU A 1 81 ? 4.520 -7.890 1.939 1.00 96.69 81 LEU A CA 1
ATOM 590 C C . LEU A 1 81 ? 5.872 -7.591 1.271 1.00 96.69 81 LEU A C 1
ATOM 592 O O . LEU A 1 81 ? 6.034 -6.549 0.636 1.00 96.69 81 LEU A O 1
ATOM 596 N N . ILE A 1 82 ? 6.845 -8.500 1.388 1.00 96.56 82 ILE A N 1
ATOM 597 C CA . ILE A 1 82 ? 8.206 -8.260 0.884 1.00 96.56 82 ILE A CA 1
ATOM 598 C C . ILE A 1 82 ? 8.225 -8.090 -0.650 1.00 96.56 82 ILE A C 1
ATOM 600 O O . ILE A 1 82 ? 8.721 -7.061 -1.119 1.00 96.56 82 ILE A O 1
ATOM 604 N N . PRO A 1 83 ? 7.604 -8.978 -1.453 1.00 97.81 83 PRO A N 1
ATOM 605 C CA . PRO A 1 83 ? 7.416 -8.740 -2.882 1.00 97.81 83 PRO A CA 1
ATOM 606 C C . PRO A 1 83 ? 6.637 -7.471 -3.219 1.00 97.81 83 PRO A C 1
ATOM 608 O O . PRO A 1 83 ? 6.991 -6.767 -4.170 1.00 97.81 83 PRO A O 1
ATOM 611 N N . TYR A 1 84 ? 5.593 -7.157 -2.448 1.00 97.94 84 TYR A N 1
ATOM 612 C CA . TYR A 1 84 ? 4.802 -5.950 -2.663 1.00 97.94 84 TYR A CA 1
ATOM 613 C C . TYR A 1 84 ? 5.673 -4.694 -2.582 1.00 97.94 84 TYR A C 1
ATOM 615 O O . TYR A 1 84 ? 5.623 -3.833 -3.459 1.00 97.94 84 TYR A O 1
ATOM 623 N N . LEU A 1 85 ? 6.535 -4.617 -1.569 1.00 97.31 85 LEU A N 1
ATOM 624 C CA . LEU A 1 85 ? 7.391 -3.461 -1.331 1.00 97.31 85 LEU A CA 1
ATOM 625 C C . LEU A 1 85 ? 8.638 -3.446 -2.219 1.00 97.31 85 LEU A C 1
ATOM 627 O O . LEU A 1 85 ? 8.991 -2.392 -2.746 1.00 97.31 85 LEU A O 1
ATOM 631 N N . TYR A 1 86 ? 9.280 -4.596 -2.426 1.00 97.44 86 TYR A N 1
ATOM 632 C CA . TYR A 1 86 ? 10.642 -4.666 -2.970 1.00 97.44 86 TYR A CA 1
ATOM 633 C C . TYR A 1 86 ? 10.806 -5.631 -4.151 1.00 97.44 86 TYR A C 1
ATOM 635 O O . TYR A 1 86 ? 11.914 -5.823 -4.628 1.00 97.44 86 TYR A O 1
ATOM 643 N N . ALA A 1 87 ? 9.732 -6.242 -4.658 1.00 97.88 87 ALA A N 1
ATOM 644 C CA . ALA A 1 87 ? 9.765 -7.179 -5.793 1.00 97.88 87 ALA A CA 1
ATOM 645 C C . ALA A 1 87 ? 10.740 -8.369 -5.637 1.00 97.88 87 ALA A C 1
ATOM 647 O O . ALA A 1 87 ? 11.065 -9.034 -6.620 1.00 97.88 87 ALA A O 1
ATOM 648 N N . VAL A 1 88 ? 11.179 -8.650 -4.410 1.00 97.38 88 VAL A N 1
ATOM 649 C CA . VAL A 1 88 ? 12.019 -9.790 -4.027 1.00 97.38 88 VAL A CA 1
ATOM 650 C C . VAL A 1 88 ? 11.276 -10.649 -3.014 1.00 97.38 88 VAL A C 1
ATOM 652 O O . VAL A 1 88 ? 10.281 -10.216 -2.436 1.00 97.38 88 VAL A O 1
ATOM 655 N N . GLU A 1 89 ? 11.728 -11.882 -2.815 1.00 94.62 89 GLU A N 1
ATOM 656 C CA . GLU A 1 89 ? 11.074 -12.820 -1.897 1.00 94.62 89 GLU A CA 1
ATOM 657 C C . GLU A 1 89 ? 11.644 -12.724 -0.483 1.00 94.62 89 GLU A C 1
ATOM 659 O O . GLU A 1 89 ? 10.903 -12.909 0.480 1.00 94.62 89 GLU A O 1
ATOM 664 N N . ASN A 1 90 ? 12.933 -12.398 -0.355 1.00 92.88 90 ASN A N 1
ATOM 665 C CA . ASN A 1 90 ? 13.619 -12.342 0.928 1.00 92.88 90 ASN A CA 1
ATOM 666 C C . ASN A 1 90 ? 14.129 -10.938 1.236 1.00 92.88 90 ASN A C 1
ATOM 668 O O . ASN A 1 90 ? 14.605 -10.214 0.363 1.00 92.88 90 ASN A O 1
ATOM 672 N N . VAL A 1 91 ? 14.115 -10.593 2.521 1.00 92.81 91 VAL A N 1
ATOM 673 C CA . VAL A 1 91 ? 14.616 -9.308 3.026 1.00 92.81 91 VAL A CA 1
ATOM 674 C C . VAL A 1 91 ? 16.094 -9.089 2.674 1.00 92.81 91 VAL A C 1
ATOM 676 O O . VAL A 1 91 ? 16.476 -7.997 2.267 1.00 92.81 91 VAL A O 1
ATOM 679 N N . ASN A 1 92 ? 16.902 -10.151 2.702 1.00 93.88 92 ASN A N 1
ATOM 680 C CA . ASN A 1 92 ? 18.329 -10.105 2.355 1.00 93.88 92 ASN A CA 1
ATOM 681 C C . ASN A 1 92 ? 18.603 -9.793 0.870 1.00 93.88 92 ASN A C 1
ATOM 683 O O . ASN A 1 92 ? 19.746 -9.557 0.488 1.00 93.88 92 ASN A O 1
ATOM 687 N N . GLU A 1 93 ? 17.577 -9.844 0.019 1.00 95.19 93 GLU A N 1
ATOM 688 C CA . GLU A 1 93 ? 17.672 -9.537 -1.411 1.00 95.19 93 GLU A CA 1
ATOM 689 C C . GLU A 1 93 ? 17.233 -8.097 -1.716 1.00 95.19 93 GLU A C 1
ATOM 691 O O . GLU A 1 93 ? 17.300 -7.663 -2.869 1.00 95.19 93 GLU A O 1
ATOM 696 N N . ILE A 1 94 ? 16.787 -7.343 -0.702 1.00 95.56 94 ILE A N 1
A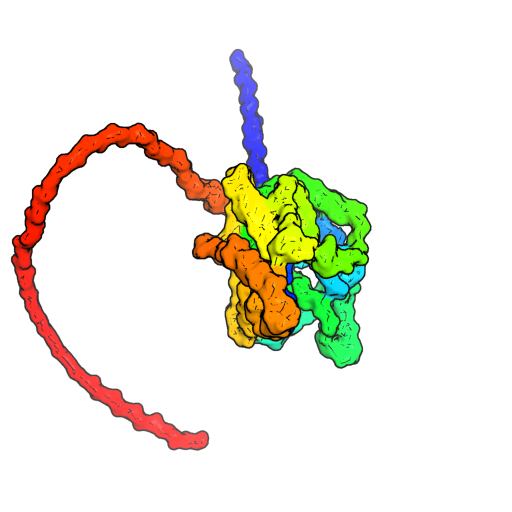TOM 697 C CA . ILE A 1 94 ? 16.398 -5.944 -0.865 1.00 95.56 94 ILE A CA 1
ATOM 698 C C . ILE A 1 94 ? 17.648 -5.134 -1.234 1.00 95.56 94 ILE A C 1
ATOM 700 O O . ILE A 1 94 ? 18.622 -5.109 -0.480 1.00 95.56 94 ILE A O 1
ATOM 704 N N . PRO A 1 95 ? 17.649 -4.437 -2.383 1.00 95.19 95 PRO A N 1
ATOM 705 C CA . PRO A 1 95 ? 18.807 -3.665 -2.790 1.00 95.19 95 PRO A CA 1
ATOM 706 C C . PRO A 1 95 ? 18.939 -2.396 -1.942 1.00 95.19 95 PRO A C 1
ATOM 708 O O . PRO A 1 95 ? 17.974 -1.650 -1.772 1.00 95.19 95 PRO A O 1
ATOM 711 N N . GLU A 1 96 ? 20.161 -2.090 -1.500 1.00 93.38 96 GLU A N 1
ATOM 712 C CA . GLU A 1 96 ? 20.463 -0.847 -0.773 1.00 93.38 96 GLU A CA 1
ATOM 713 C C . GLU A 1 96 ? 20.150 0.403 -1.605 1.00 93.38 96 GLU A C 1
ATOM 715 O O . GLU A 1 96 ? 19.707 1.419 -1.076 1.00 93.38 96 GLU A O 1
ATOM 720 N N . THR A 1 97 ? 20.381 0.337 -2.921 1.00 95.38 97 THR A N 1
ATOM 721 C CA . THR A 1 97 ? 20.031 1.400 -3.866 1.00 95.38 97 THR A CA 1
ATOM 722 C C . THR A 1 97 ? 19.420 0.827 -5.136 1.00 95.38 97 THR A C 1
ATOM 724 O O . THR A 1 97 ? 19.764 -0.272 -5.569 1.00 95.38 97 THR A O 1
ATOM 727 N N . ALA A 1 98 ? 18.534 1.590 -5.774 1.00 95.00 98 ALA A N 1
ATOM 728 C CA . ALA A 1 98 ? 17.841 1.159 -6.976 1.00 95.00 98 ALA A CA 1
ATOM 729 C C . ALA A 1 98 ? 18.022 2.123 -8.157 1.00 95.00 98 ALA A C 1
ATOM 731 O O . ALA A 1 98 ? 18.194 3.340 -8.029 1.00 95.00 98 ALA A O 1
ATOM 732 N N . SER A 1 99 ? 17.979 1.543 -9.353 1.00 95.94 99 SER A N 1
ATOM 733 C CA . SER A 1 99 ? 17.881 2.261 -10.623 1.00 95.94 99 SER A CA 1
ATOM 734 C C . SER A 1 99 ? 16.633 1.794 -11.368 1.00 95.94 99 SER A C 1
ATOM 736 O O . SER A 1 99 ? 16.209 0.658 -11.141 1.00 95.94 99 SER A O 1
ATOM 738 N 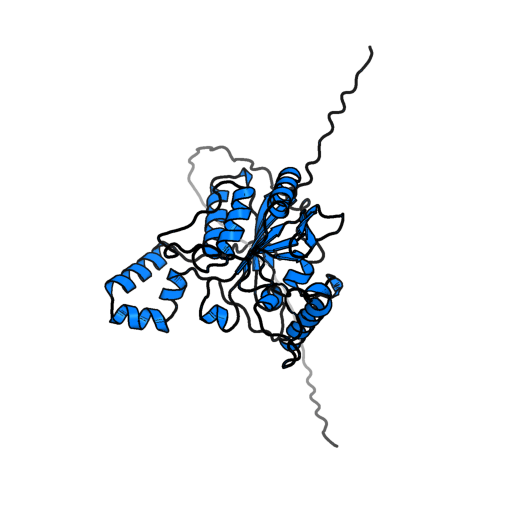N . PRO A 1 100 ? 16.088 2.586 -12.311 1.00 93.19 100 PRO A N 1
ATOM 739 C CA . PRO A 1 100 ? 14.918 2.166 -13.088 1.00 93.19 100 PRO A CA 1
ATOM 740 C C . PRO A 1 100 ? 15.116 0.822 -13.807 1.00 93.19 100 PRO A C 1
ATOM 742 O O . PRO A 1 100 ? 14.182 0.047 -13.978 1.00 93.19 100 PRO A O 1
ATOM 745 N N . ARG A 1 101 ? 16.356 0.511 -14.216 1.00 94.12 101 ARG A N 1
ATOM 746 C CA . ARG A 1 101 ? 16.685 -0.772 -14.850 1.00 94.12 101 ARG A CA 1
ATOM 747 C C . ARG A 1 101 ? 16.642 -1.937 -13.858 1.00 94.12 101 ARG A C 1
ATOM 749 O O . ARG A 1 101 ? 16.148 -2.999 -14.220 1.00 94.12 101 ARG A O 1
ATOM 756 N N . LEU A 1 102 ? 17.169 -1.746 -12.646 1.00 95.81 102 LEU A N 1
ATOM 757 C CA . LEU A 1 102 ? 17.149 -2.775 -11.602 1.00 95.81 102 LEU A CA 1
ATOM 758 C C . LEU A 1 102 ? 15.715 -3.058 -11.150 1.00 95.81 102 LEU A C 1
ATOM 760 O O . LEU A 1 102 ? 15.306 -4.209 -11.108 1.00 95.81 102 LEU A O 1
ATOM 764 N N . GLU A 1 103 ? 14.946 -2.005 -10.890 1.00 95.38 103 GLU A N 1
ATOM 765 C CA . GLU A 1 103 ? 13.531 -2.095 -10.534 1.00 95.38 103 GLU A CA 1
ATOM 766 C C . GLU A 1 103 ? 12.732 -2.910 -11.562 1.00 95.38 103 GLU A C 1
ATOM 768 O O . GLU A 1 103 ? 12.049 -3.868 -11.202 1.00 95.38 103 GLU A O 1
ATOM 773 N N . LEU A 1 104 ? 12.846 -2.567 -12.852 1.00 94.25 104 LEU A N 1
ATOM 774 C CA . LEU A 1 104 ? 12.163 -3.298 -13.922 1.00 94.25 104 LEU A CA 1
ATOM 775 C C . LEU A 1 104 ? 12.580 -4.770 -13.971 1.00 94.25 104 LEU A C 1
ATOM 777 O O . LEU A 1 104 ? 11.736 -5.634 -14.197 1.00 94.25 104 LEU A O 1
ATOM 781 N N . HIS A 1 105 ? 13.865 -5.053 -13.753 1.00 95.50 105 HIS A N 1
ATOM 782 C CA . HIS A 1 105 ? 14.380 -6.416 -13.745 1.00 95.50 105 HIS A CA 1
ATOM 783 C C . HIS A 1 105 ? 13.812 -7.244 -12.586 1.00 95.50 105 HIS A C 1
ATOM 785 O O . HIS A 1 105 ? 13.324 -8.346 -12.824 1.00 95.50 105 HIS A O 1
ATOM 791 N N . LEU A 1 106 ? 13.819 -6.710 -11.360 1.00 97.50 106 LEU A N 1
ATOM 792 C CA . LEU A 1 106 ? 13.283 -7.397 -10.179 1.00 97.50 106 LEU A CA 1
ATOM 793 C C . LEU A 1 106 ? 11.778 -7.660 -10.324 1.00 97.50 106 LEU A C 1
ATOM 795 O O . LEU A 1 106 ? 11.310 -8.778 -10.113 1.00 97.50 106 LEU A O 1
ATOM 799 N N . ARG A 1 107 ? 11.025 -6.661 -10.797 1.00 97.25 107 ARG A N 1
ATOM 800 C CA . ARG A 1 107 ? 9.586 -6.793 -11.065 1.00 97.25 107 ARG A CA 1
ATOM 801 C C . ARG A 1 107 ? 9.289 -7.853 -12.125 1.00 97.25 107 ARG A C 1
ATOM 803 O O . ARG A 1 107 ? 8.383 -8.662 -11.933 1.00 97.25 107 ARG A O 1
ATOM 810 N N . ASP A 1 108 ? 10.040 -7.879 -13.229 1.00 97.06 108 ASP A N 1
ATOM 811 C CA . ASP A 1 108 ? 9.849 -8.890 -14.276 1.00 97.06 108 ASP A CA 1
ATOM 812 C C . ASP A 1 108 ? 10.242 -10.297 -13.807 1.00 97.06 108 ASP A C 1
ATOM 814 O O . ASP A 1 108 ? 9.534 -11.257 -14.112 1.00 97.06 108 ASP A O 1
ATOM 818 N N . ALA A 1 109 ? 11.313 -10.425 -13.018 1.00 97.06 109 ALA A N 1
ATOM 819 C CA . ALA A 1 109 ? 11.720 -11.698 -12.430 1.00 97.06 109 ALA A CA 1
ATOM 820 C C . ALA A 1 109 ? 10.608 -12.279 -11.542 1.00 97.06 109 ALA A C 1
ATOM 822 O O . ALA A 1 109 ? 10.193 -13.425 -11.741 1.00 97.06 109 ALA A O 1
ATOM 823 N N . TYR A 1 110 ? 10.052 -11.468 -10.637 1.00 97.81 110 TYR A N 1
ATOM 824 C CA . TYR A 1 110 ? 8.926 -11.884 -9.802 1.00 97.81 110 TYR A CA 1
ATOM 825 C C . TYR A 1 110 ? 7.682 -12.211 -10.641 1.00 97.81 110 TYR A C 1
ATOM 827 O O . TYR A 1 110 ? 7.035 -13.241 -10.435 1.00 97.81 110 TYR A O 1
ATOM 835 N N . ARG A 1 111 ? 7.365 -11.382 -11.647 1.00 97.19 111 ARG A N 1
ATOM 836 C CA . ARG A 1 111 ? 6.230 -11.608 -12.555 1.00 97.19 111 ARG A CA 1
ATOM 837 C C . ARG A 1 111 ? 6.320 -12.956 -13.258 1.00 97.19 111 ARG A C 1
ATOM 839 O O . ARG A 1 111 ? 5.339 -13.697 -13.262 1.00 97.19 111 ARG A O 1
ATOM 846 N N . ARG A 1 112 ? 7.477 -13.284 -13.837 1.00 96.62 112 ARG A N 1
ATOM 847 C CA . ARG A 1 112 ? 7.693 -14.552 -14.552 1.00 96.62 112 ARG A CA 1
ATOM 848 C C . ARG A 1 112 ? 7.513 -15.767 -13.650 1.00 96.62 112 ARG A C 1
ATOM 850 O O . ARG A 1 112 ? 7.068 -16.807 -14.128 1.00 96.62 112 ARG A O 1
ATOM 857 N N . LYS A 1 113 ? 7.830 -15.629 -12.362 1.00 97.06 113 LYS A N 1
ATOM 858 C CA . LYS A 1 113 ? 7.703 -16.705 -11.377 1.00 97.06 113 LYS A CA 1
ATOM 859 C C . LYS A 1 113 ? 6.273 -16.858 -10.846 1.00 97.06 113 LYS A C 1
ATOM 861 O O . LYS A 1 113 ? 5.802 -17.984 -10.731 1.00 97.06 113 LYS A O 1
ATOM 866 N N . TYR A 1 114 ? 5.573 -15.753 -10.575 1.00 97.00 114 TYR A N 1
ATOM 867 C CA . TYR A 1 114 ? 4.321 -15.782 -9.800 1.00 97.00 114 TYR A CA 1
ATOM 868 C C . TYR A 1 114 ? 3.103 -15.143 -10.465 1.00 97.00 114 TYR A C 1
ATOM 870 O O . TYR A 1 114 ? 1.973 -15.484 -10.122 1.00 97.00 114 TYR A O 1
ATOM 878 N N . LEU A 1 115 ? 3.295 -14.222 -11.410 1.00 96.62 115 LEU A N 1
ATOM 879 C CA . LEU A 1 115 ? 2.216 -13.376 -11.938 1.00 96.62 115 LEU A CA 1
ATOM 880 C C . LEU A 1 115 ? 1.883 -13.656 -13.408 1.00 96.62 115 LEU A C 1
ATOM 882 O O . LEU A 1 115 ? 1.069 -12.944 -13.992 1.00 96.62 115 LEU A O 1
ATOM 886 N N . MET A 1 116 ? 2.457 -14.697 -14.018 1.00 94.94 116 MET A N 1
ATOM 887 C CA . MET A 1 116 ? 2.212 -15.050 -15.427 1.00 94.94 116 MET A CA 1
ATOM 888 C C . MET A 1 116 ? 0.729 -15.266 -15.759 1.00 94.94 116 MET A C 1
ATOM 890 O O . MET A 1 116 ? 0.315 -15.019 -16.889 1.00 94.94 116 MET A O 1
ATOM 894 N N . SER A 1 117 ? -0.077 -15.695 -14.784 1.00 93.00 117 SER A N 1
ATOM 895 C CA . SER A 1 117 ? -1.523 -15.891 -14.945 1.00 93.00 117 SER A CA 1
ATOM 896 C C . SER A 1 117 ? -2.300 -14.583 -15.146 1.00 93.00 117 SER A C 1
ATOM 898 O O . SER A 1 117 ? -3.358 -14.599 -15.769 1.00 93.00 117 SER A O 1
ATOM 900 N N . ILE A 1 118 ? -1.783 -13.456 -14.647 1.00 92.88 118 ILE A N 1
ATOM 901 C CA . ILE A 1 118 ? -2.436 -12.137 -14.710 1.00 92.88 118 ILE A CA 1
ATOM 902 C C . ILE A 1 118 ? -1.661 -11.109 -15.544 1.00 92.88 118 ILE A C 1
ATOM 904 O O . ILE A 1 118 ? -2.226 -10.093 -15.946 1.00 92.88 118 ILE A O 1
ATOM 908 N N . ALA A 1 119 ? -0.385 -11.379 -15.818 1.00 94.06 119 ALA A N 1
ATOM 909 C CA . ALA A 1 119 ? 0.525 -10.557 -16.604 1.00 94.06 119 ALA A CA 1
ATOM 910 C C . ALA A 1 119 ? 1.403 -11.453 -17.505 1.00 94.06 119 ALA A C 1
ATOM 912 O O . ALA A 1 119 ? 2.601 -11.618 -17.243 1.00 94.06 119 ALA A O 1
ATOM 913 N N . PRO A 1 120 ? 0.817 -12.071 -18.549 1.00 93.81 120 PRO A N 1
ATOM 914 C CA . PRO A 1 120 ? 1.544 -12.940 -19.468 1.00 93.81 120 PRO A CA 1
ATOM 915 C C . PRO A 1 120 ? 2.538 -12.152 -20.331 1.00 93.81 120 PRO A C 1
ATOM 917 O O . PRO A 1 120 ? 2.469 -10.926 -20.435 1.00 93.81 120 PRO A O 1
ATOM 920 N N . ASP A 1 121 ? 3.456 -12.872 -20.973 1.00 93.75 121 ASP A N 1
ATOM 921 C CA . ASP A 1 121 ? 4.435 -12.276 -21.882 1.00 93.75 121 ASP A CA 1
ATOM 922 C C . ASP A 1 121 ? 3.766 -11.568 -23.076 1.00 93.75 121 ASP A C 1
ATOM 924 O O . ASP A 1 121 ? 2.760 -12.025 -23.624 1.00 93.75 121 ASP A O 1
ATOM 928 N N . ASP A 1 122 ? 4.358 -10.448 -23.500 1.00 88.94 122 ASP A N 1
ATOM 929 C CA . ASP A 1 122 ? 3.969 -9.707 -24.703 1.00 88.94 122 ASP A CA 1
ATOM 930 C C . ASP A 1 122 ? 4.956 -10.071 -25.823 1.00 88.94 122 ASP A C 1
ATOM 932 O O . ASP A 1 122 ? 6.128 -9.722 -25.726 1.00 88.94 122 ASP A O 1
ATOM 936 N N . PRO A 1 123 ? 4.543 -10.720 -26.925 1.00 88.31 123 PRO A N 1
ATOM 937 C CA . PRO A 1 123 ? 5.473 -11.128 -27.983 1.00 88.31 123 PRO A CA 1
ATOM 938 C C . PRO A 1 123 ? 6.190 -9.947 -28.659 1.00 88.31 123 PRO A C 1
ATOM 940 O O . PRO A 1 123 ? 7.143 -10.150 -29.409 1.00 88.31 123 PRO A O 1
ATOM 943 N N . LYS A 1 124 ? 5.736 -8.708 -28.434 1.00 90.81 124 LYS A N 1
ATOM 944 C CA . LYS A 1 124 ? 6.338 -7.491 -28.990 1.00 90.81 124 LYS A CA 1
ATOM 945 C C . LYS A 1 124 ? 7.311 -6.808 -28.029 1.00 90.81 124 LYS A C 1
ATOM 947 O O . LYS A 1 124 ? 7.898 -5.794 -28.413 1.00 90.81 124 LYS A O 1
ATOM 952 N N . ARG A 1 125 ? 7.437 -7.273 -26.781 1.00 86.44 125 ARG A N 1
ATOM 953 C CA . ARG A 1 125 ? 8.221 -6.605 -25.733 1.00 86.44 125 ARG A CA 1
ATOM 954 C C . ARG A 1 125 ? 8.849 -7.606 -24.778 1.00 86.44 125 ARG A C 1
ATOM 956 O O . ARG A 1 125 ? 8.244 -8.601 -24.422 1.00 86.44 125 ARG A O 1
ATOM 963 N N . GLU A 1 126 ? 10.033 -7.279 -24.281 1.00 84.00 126 GLU A N 1
ATOM 964 C CA . GLU A 1 126 ? 10.682 -8.089 -23.246 1.00 84.00 126 GLU A CA 1
ATOM 965 C C . GLU A 1 126 ? 9.870 -8.111 -21.938 1.00 84.00 126 GLU A C 1
ATOM 967 O O . GLU A 1 126 ? 9.682 -9.172 -21.349 1.00 84.00 126 GLU A O 1
ATOM 972 N N . ILE A 1 127 ? 9.326 -6.954 -21.536 1.00 89.56 127 ILE A N 1
ATOM 973 C CA . ILE A 1 127 ? 8.471 -6.793 -20.354 1.00 89.56 127 ILE A CA 1
ATOM 974 C C . ILE A 1 127 ? 7.082 -6.311 -20.812 1.00 89.56 127 ILE A C 1
ATOM 976 O O . ILE A 1 127 ? 6.990 -5.281 -21.501 1.00 89.56 127 ILE A O 1
ATOM 980 N N . PRO A 1 128 ? 5.989 -7.016 -20.457 1.00 90.44 128 PRO A N 1
ATOM 981 C CA . PRO A 1 128 ? 4.643 -6.614 -20.843 1.00 90.44 128 PRO A CA 1
ATOM 982 C C . PRO A 1 128 ? 4.259 -5.293 -20.170 1.00 90.44 128 PRO A C 1
ATOM 984 O O . PRO A 1 128 ? 4.529 -5.064 -18.991 1.00 90.44 128 PRO A O 1
ATOM 987 N N . ARG A 1 129 ? 3.575 -4.413 -20.907 1.00 86.81 129 ARG A N 1
ATOM 988 C CA . ARG A 1 129 ? 2.962 -3.220 -20.300 1.00 86.81 129 ARG A CA 1
ATOM 989 C C . ARG A 1 129 ? 1.738 -3.618 -19.478 1.00 86.81 129 ARG A C 1
ATOM 991 O O . ARG A 1 129 ? 1.090 -4.613 -19.778 1.00 86.81 129 ARG A O 1
ATOM 998 N N . GLY A 1 130 ? 1.373 -2.786 -18.513 1.00 84.62 130 GLY A N 1
ATOM 999 C CA . GLY A 1 130 ? 0.120 -2.915 -17.779 1.00 84.62 130 GLY A CA 1
ATOM 1000 C C . GLY A 1 130 ? 0.249 -2.419 -16.350 1.00 84.62 130 GLY A C 1
ATOM 1001 O O . GLY A 1 130 ? 1.329 -2.043 -15.903 1.00 84.62 130 GLY A O 1
ATOM 1002 N N . GLU A 1 131 ? -0.870 -2.458 -15.637 1.00 86.31 131 GLU A N 1
ATOM 1003 C CA . GLU A 1 131 ? -0.961 -1.999 -14.249 1.00 86.31 131 GLU A CA 1
ATOM 1004 C C . GLU A 1 131 ? -0.430 -3.033 -13.243 1.00 86.31 131 GLU A C 1
ATOM 1006 O O . GLU A 1 131 ? -0.313 -2.731 -12.060 1.00 86.31 131 GLU A O 1
ATOM 1011 N N . TRP A 1 132 ? -0.051 -4.236 -13.700 1.00 90.94 132 TRP A N 1
ATOM 1012 C CA . TRP A 1 132 ? 0.544 -5.283 -12.858 1.00 90.94 132 TRP A CA 1
ATOM 1013 C C . TRP A 1 132 ? 1.818 -4.814 -12.143 1.00 90.94 132 TRP A C 1
ATOM 1015 O O . TRP A 1 132 ? 2.160 -5.336 -11.089 1.00 90.94 132 TRP A O 1
ATOM 1025 N N . ILE A 1 133 ? 2.496 -3.800 -12.688 1.00 90.50 133 ILE A N 1
ATOM 1026 C CA . ILE A 1 133 ? 3.685 -3.196 -12.088 1.00 90.50 133 ILE A CA 1
ATOM 1027 C C . ILE A 1 133 ? 3.395 -2.575 -10.710 1.00 90.50 133 ILE A C 1
ATOM 1029 O O . ILE A 1 133 ? 4.297 -2.458 -9.893 1.00 90.50 133 ILE A O 1
ATOM 1033 N N . GLN A 1 134 ? 2.134 -2.214 -10.433 1.00 88.94 134 GLN A N 1
ATOM 1034 C CA . GLN A 1 134 ? 1.698 -1.684 -9.137 1.00 88.94 134 GLN A CA 1
ATOM 1035 C C . GLN A 1 134 ? 1.570 -2.764 -8.052 1.00 88.94 134 GLN A C 1
ATOM 1037 O O . GLN A 1 134 ? 1.358 -2.430 -6.893 1.00 88.94 134 GLN A O 1
ATOM 1042 N N . LEU A 1 135 ? 1.651 -4.048 -8.418 1.00 93.50 135 LEU A N 1
ATOM 1043 C CA . LEU A 1 135 ? 1.528 -5.163 -7.476 1.00 93.50 135 LEU A CA 1
ATOM 1044 C C . LEU A 1 135 ? 2.827 -5.448 -6.724 1.00 93.50 135 LEU A C 1
ATOM 1046 O O . LEU A 1 135 ? 2.800 -6.160 -5.730 1.00 93.50 135 LEU A O 1
ATOM 1050 N N . VAL A 1 136 ? 3.969 -4.991 -7.237 1.00 96.31 136 VAL A N 1
ATOM 1051 C CA . VAL A 1 136 ? 5.287 -5.396 -6.741 1.00 96.31 136 VAL A CA 1
ATOM 1052 C C . VAL A 1 136 ? 6.278 -4.248 -6.817 1.00 96.31 136 VAL A C 1
ATOM 1054 O O . VAL A 1 136 ? 6.271 -3.464 -7.765 1.00 96.31 136 VAL A O 1
ATOM 1057 N N . GLY A 1 137 ? 7.178 -4.157 -5.843 1.00 96.38 137 GLY A N 1
ATOM 1058 C CA . GLY A 1 137 ? 8.215 -3.127 -5.817 1.00 96.38 137 GLY A CA 1
ATOM 1059 C C . GLY A 1 137 ? 7.694 -1.707 -5.567 1.00 96.38 137 GLY A C 1
ATOM 1060 O O . GLY A 1 137 ? 8.276 -0.754 -6.081 1.00 96.38 137 GLY A O 1
ATOM 1061 N N . SER A 1 138 ? 6.590 -1.534 -4.836 1.00 95.00 138 SER A N 1
ATOM 1062 C CA . SER A 1 138 ? 5.993 -0.215 -4.584 1.00 95.00 138 SER A CA 1
ATOM 1063 C C . SER A 1 138 ? 6.968 0.764 -3.917 1.00 95.00 138 SER A C 1
ATOM 1065 O O . SER A 1 138 ? 6.948 1.950 -4.236 1.00 95.00 138 SER A O 1
ATOM 1067 N N . SER A 1 139 ? 7.901 0.296 -3.084 1.00 95.12 139 SER A N 1
ATOM 1068 C CA . SER A 1 139 ? 8.898 1.155 -2.427 1.00 95.12 139 SER A CA 1
ATOM 1069 C C . SER A 1 139 ? 9.983 1.684 -3.372 1.00 95.12 139 SER A C 1
ATOM 1071 O O . SER A 1 139 ? 10.752 2.560 -2.983 1.00 95.12 139 SER A O 1
ATOM 1073 N N . TYR A 1 140 ? 10.080 1.208 -4.616 1.00 94.19 140 TYR A N 1
ATOM 1074 C CA . TYR A 1 140 ? 10.974 1.816 -5.610 1.00 94.19 140 TYR A CA 1
ATOM 1075 C C . TYR A 1 140 ? 10.418 3.129 -6.148 1.00 94.19 140 TYR A C 1
ATOM 1077 O O . TYR A 1 140 ? 11.151 4.103 -6.322 1.00 94.19 140 TYR A O 1
ATOM 1085 N N . ASP A 1 141 ? 9.106 3.169 -6.342 1.00 88.56 141 ASP A N 1
ATOM 1086 C CA . ASP A 1 141 ? 8.402 4.270 -6.983 1.00 88.56 141 ASP A CA 1
ATOM 1087 C C . ASP A 1 141 ? 8.028 5.390 -6.010 1.00 88.56 141 ASP A C 1
ATOM 1089 O O . ASP A 1 141 ? 7.861 6.546 -6.415 1.00 88.56 141 ASP A O 1
ATOM 1093 N N . ARG A 1 142 ? 7.844 5.049 -4.729 1.00 89.88 142 ARG A N 1
ATOM 1094 C CA . ARG 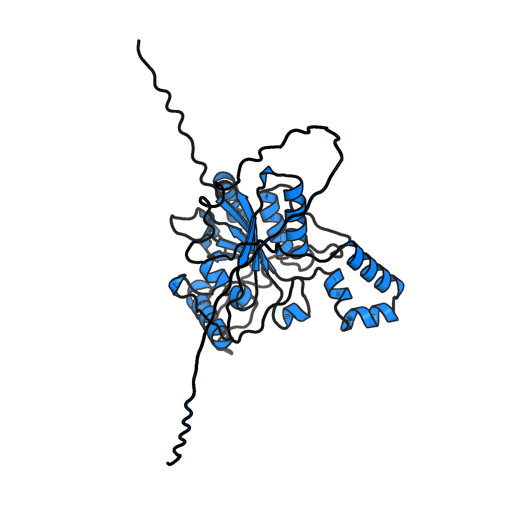A 1 142 ? 7.159 5.940 -3.794 1.00 89.88 142 ARG A CA 1
ATOM 1095 C C . ARG A 1 142 ? 7.432 5.673 -2.328 1.00 89.88 142 ARG A C 1
ATOM 1097 O O . ARG A 1 142 ? 7.749 4.564 -1.913 1.00 89.88 142 ARG A O 1
ATOM 1104 N N . ARG A 1 143 ? 7.283 6.739 -1.542 1.00 91.25 143 ARG A N 1
ATOM 1105 C CA . ARG A 1 143 ? 7.166 6.662 -0.087 1.00 91.25 143 ARG A CA 1
ATOM 1106 C C . ARG A 1 143 ? 5.753 6.209 0.273 1.00 91.25 143 ARG A C 1
ATOM 1108 O O . ARG A 1 143 ? 4.781 6.630 -0.359 1.00 91.25 143 ARG A O 1
ATOM 1115 N N . ILE A 1 144 ? 5.655 5.386 1.310 1.00 93.38 144 ILE A N 1
ATOM 1116 C CA . ILE A 1 144 ? 4.392 4.835 1.797 1.00 93.38 144 ILE A CA 1
ATOM 1117 C C . ILE A 1 144 ? 4.258 5.172 3.280 1.00 93.38 144 ILE A C 1
ATOM 1119 O O . ILE A 1 144 ? 5.213 5.027 4.039 1.00 93.38 144 ILE A O 1
ATOM 1123 N N . TRP A 1 145 ? 3.080 5.635 3.682 1.00 93.25 145 TRP A N 1
ATOM 1124 C CA . TRP A 1 145 ? 2.736 5.901 5.076 1.00 93.25 145 TRP A CA 1
ATOM 1125 C C . TRP A 1 145 ? 1.753 4.841 5.557 1.00 93.25 145 TRP A C 1
ATOM 1127 O O . TRP A 1 145 ? 0.703 4.670 4.943 1.00 93.25 145 TRP A O 1
ATOM 1137 N N . GLY A 1 146 ? 2.098 4.132 6.625 1.00 94.44 146 GLY A N 1
ATOM 1138 C CA . GLY A 1 146 ? 1.238 3.146 7.265 1.00 94.44 146 GLY A CA 1
ATOM 1139 C C . GLY A 1 146 ? 0.445 3.766 8.408 1.00 94.44 146 GLY A C 1
ATOM 1140 O O . GLY A 1 146 ? 1.033 4.458 9.234 1.00 94.44 146 GLY A O 1
ATOM 1141 N N . PHE A 1 147 ? -0.862 3.513 8.453 1.00 94.06 147 PHE A N 1
ATOM 1142 C CA . PHE A 1 147 ? -1.739 3.815 9.590 1.00 94.06 147 PHE A CA 1
ATOM 1143 C C . PHE A 1 147 ? -2.216 2.485 10.162 1.00 94.06 147 PHE A C 1
ATOM 1145 O O . PHE A 1 147 ? -3.164 1.893 9.642 1.00 94.06 147 PHE A O 1
ATOM 1152 N N . GLU A 1 148 ? -1.475 1.995 11.145 1.00 94.25 148 GLU A N 1
ATOM 1153 C CA . GLU A 1 148 ? -1.640 0.696 11.785 1.00 94.25 148 GLU A CA 1
ATOM 1154 C C . GLU A 1 148 ? -2.679 0.763 12.899 1.00 94.25 148 GLU A C 1
ATOM 1156 O O . GLU A 1 148 ? -2.723 1.728 13.660 1.00 94.25 148 GLU A O 1
ATOM 1161 N N . VAL A 1 149 ? -3.516 -0.265 12.975 1.00 93.06 149 VAL A N 1
ATOM 1162 C CA . VAL A 1 149 ? -4.605 -0.408 13.935 1.00 93.06 149 VAL A CA 1
ATOM 1163 C C . VAL A 1 149 ? -4.590 -1.824 14.490 1.00 93.06 149 VAL A C 1
ATOM 1165 O O . VAL A 1 149 ? -4.319 -2.775 13.752 1.00 93.06 149 VAL A O 1
ATOM 1168 N N . ALA A 1 150 ? -4.937 -1.965 15.768 1.00 92.69 150 ALA A N 1
ATOM 1169 C CA . ALA A 1 150 ? -5.029 -3.274 16.401 1.00 92.69 150 ALA A CA 1
ATOM 1170 C C . ALA A 1 150 ? -6.141 -4.121 15.767 1.00 92.69 150 ALA A C 1
ATOM 1172 O O . ALA A 1 150 ? -7.250 -3.631 15.544 1.00 92.69 150 ALA A O 1
ATOM 1173 N N . THR A 1 151 ? -5.886 -5.402 15.536 1.00 92.56 151 THR A N 1
ATOM 1174 C CA . THR A 1 151 ? -6.899 -6.402 15.188 1.00 92.56 151 THR A CA 1
ATOM 1175 C C . THR A 1 151 ? -6.761 -7.631 16.088 1.00 92.56 151 THR A C 1
ATOM 1177 O O . THR A 1 151 ? -5.898 -7.732 16.965 1.00 92.56 151 THR A O 1
ATOM 1180 N N . THR A 1 152 ? -7.677 -8.580 15.920 1.00 92.25 152 THR A N 1
ATOM 1181 C CA . THR A 1 152 ? -7.662 -9.857 16.631 1.00 92.25 152 THR A CA 1
ATOM 1182 C C . THR A 1 152 ? -7.654 -11.006 15.635 1.00 92.25 152 THR A C 1
ATOM 1184 O O . THR A 1 152 ? -8.284 -10.927 14.580 1.00 92.25 152 THR A O 1
ATOM 1187 N N . ALA A 1 153 ? -7.052 -12.132 16.019 1.00 91.62 153 ALA A N 1
ATOM 1188 C CA . ALA A 1 153 ? -7.055 -13.349 15.205 1.00 91.62 153 ALA A CA 1
ATOM 1189 C C . ALA A 1 153 ? -8.475 -13.855 14.851 1.00 91.62 153 ALA A C 1
ATOM 1191 O O .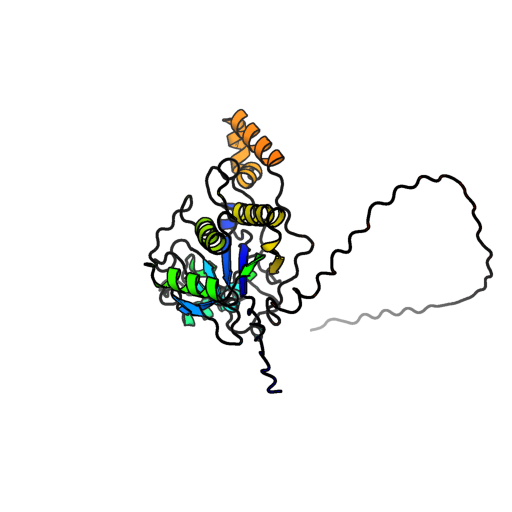 ALA A 1 153 ? -8.665 -14.573 13.870 1.00 91.62 153 ALA A O 1
ATOM 1192 N N . GLU A 1 154 ? -9.497 -13.522 15.651 1.00 93.94 154 GLU A N 1
ATOM 1193 C CA . GLU A 1 154 ? -10.898 -13.814 15.315 1.00 93.94 154 GLU A CA 1
ATOM 1194 C C . GLU A 1 154 ? -11.410 -12.908 14.188 1.00 93.94 154 GLU A C 1
ATOM 1196 O O . GLU A 1 154 ? -11.996 -13.417 13.234 1.00 93.94 154 GLU A O 1
ATOM 1201 N N . GLN A 1 155 ? -11.153 -11.596 14.255 1.00 95.69 155 GLN A N 1
ATOM 1202 C CA . GLN A 1 155 ? -11.512 -10.671 13.174 1.00 95.69 155 GLN A CA 1
ATOM 1203 C C . GLN A 1 155 ? -10.806 -11.049 11.867 1.00 95.69 155 GLN A C 1
ATOM 1205 O O . GLN A 1 155 ? -11.445 -11.083 10.820 1.00 95.69 155 GLN A O 1
ATOM 1210 N N . ASP A 1 156 ? -9.524 -11.407 11.925 1.00 96.31 156 ASP A N 1
ATOM 1211 C CA . ASP A 1 156 ? -8.761 -11.818 10.743 1.00 96.31 156 ASP A CA 1
ATOM 1212 C C . ASP A 1 156 ? -9.311 -13.105 10.120 1.00 96.31 156 ASP A C 1
ATOM 1214 O O . ASP A 1 156 ? -9.472 -13.186 8.901 1.00 96.31 156 ASP A O 1
ATOM 1218 N N . ARG A 1 157 ? -9.708 -14.093 10.937 1.00 96.31 157 ARG A N 1
ATOM 1219 C CA . ARG A 1 157 ? -10.400 -15.295 10.441 1.00 96.31 157 ARG A CA 1
ATOM 1220 C C . ARG A 1 157 ? -11.724 -14.968 9.756 1.00 96.31 157 ARG A C 1
ATOM 1222 O O . ARG A 1 157 ? -12.009 -15.540 8.705 1.00 96.31 157 ARG A O 1
ATOM 1229 N N . GLN A 1 158 ? -12.509 -14.052 10.317 1.00 96.75 158 GLN A N 1
ATOM 1230 C CA . GLN A 1 158 ? -13.767 -13.612 9.710 1.00 96.75 158 GLN A CA 1
ATOM 1231 C C . GLN A 1 158 ? -13.528 -12.853 8.396 1.00 96.75 158 GLN A C 1
ATOM 1233 O O . GLN A 1 158 ? -14.258 -13.071 7.427 1.00 96.75 158 GLN A O 1
ATOM 1238 N N . LEU A 1 159 ? -12.481 -12.021 8.323 1.00 96.69 159 LEU A N 1
ATOM 1239 C CA . LEU A 1 159 ? -12.084 -11.347 7.086 1.00 96.69 159 LEU A CA 1
ATOM 1240 C C . LEU A 1 159 ? -11.716 -12.378 6.009 1.00 96.69 159 LEU A C 1
ATOM 1242 O O . LEU A 1 159 ? -12.224 -12.304 4.890 1.00 96.69 159 LEU A O 1
ATOM 1246 N N . ILE A 1 160 ? -10.868 -13.355 6.350 1.00 97.44 160 ILE A N 1
ATOM 1247 C CA . ILE A 1 160 ? -10.458 -14.440 5.446 1.00 97.44 160 ILE A CA 1
ATOM 1248 C C . ILE A 1 160 ? -11.687 -15.169 4.901 1.00 97.44 160 ILE A C 1
ATOM 1250 O O . ILE A 1 160 ? -11.814 -15.346 3.689 1.00 97.44 160 ILE A O 1
ATOM 1254 N N . GLU A 1 161 ? -12.607 -15.568 5.781 1.00 96.69 161 GLU A N 1
ATOM 1255 C CA . GLU A 1 161 ? -13.832 -16.260 5.390 1.00 96.69 161 GLU A CA 1
ATOM 1256 C C . GLU A 1 161 ? -14.668 -15.412 4.422 1.00 96.69 161 GLU A C 1
ATOM 1258 O O . GLU A 1 161 ? -15.032 -15.885 3.343 1.00 96.69 161 GLU A O 1
ATOM 1263 N N . GLN A 1 162 ? -14.910 -14.141 4.752 1.00 94.62 162 GLN A N 1
ATOM 1264 C CA . GLN A 1 162 ? -15.693 -13.234 3.915 1.00 94.62 162 GLN A CA 1
ATOM 1265 C C . GLN A 1 162 ? -15.076 -13.049 2.520 1.00 94.62 162 GLN A C 1
ATOM 1267 O O . GLN A 1 162 ? -15.791 -13.052 1.513 1.00 94.62 162 GLN A O 1
ATOM 1272 N N . PHE A 1 163 ? -13.755 -12.886 2.444 1.00 94.50 163 PHE A N 1
ATOM 1273 C CA . PHE A 1 163 ? -13.050 -12.658 1.184 1.00 94.50 163 PHE A CA 1
ATOM 1274 C C . PHE A 1 163 ? -12.962 -13.918 0.320 1.00 94.50 163 PHE A C 1
ATOM 1276 O O . PHE A 1 163 ? -13.115 -13.824 -0.899 1.00 94.50 163 PHE A O 1
ATOM 1283 N N . ASN A 1 164 ? -12.787 -15.087 0.938 1.00 96.06 164 ASN A N 1
ATOM 1284 C CA . ASN A 1 164 ? -12.700 -16.362 0.228 1.00 96.06 164 ASN A CA 1
ATOM 1285 C C . ASN A 1 164 ? -14.072 -16.897 -0.221 1.00 96.06 164 ASN A C 1
ATOM 1287 O O . ASN A 1 164 ? -14.146 -17.649 -1.191 1.00 96.06 164 ASN A O 1
ATOM 1291 N N . GLN A 1 165 ? -15.167 -16.517 0.448 1.00 91.38 165 GLN A N 1
ATOM 1292 C CA . GLN A 1 165 ? -16.529 -16.891 0.040 1.00 91.38 165 GLN A CA 1
ATOM 1293 C C . GLN A 1 165 ? -17.053 -16.068 -1.149 1.00 91.38 165 GLN A C 1
ATOM 1295 O O . GLN A 1 165 ? -17.934 -16.520 -1.887 1.00 91.38 165 GLN A O 1
ATOM 1300 N N . GLY A 1 166 ? -16.549 -14.846 -1.334 1.00 78.44 166 GLY A N 1
ATOM 1301 C CA . GLY A 1 166 ? -17.010 -13.925 -2.369 1.00 78.44 166 GLY A CA 1
ATOM 1302 C C . GLY A 1 166 ? -16.522 -14.279 -3.777 1.00 78.44 166 GLY A C 1
ATOM 1303 O O . GLY A 1 166 ? -15.417 -14.772 -3.989 1.00 78.44 166 GLY A O 1
ATOM 1304 N N . GLY A 1 167 ? -17.320 -13.950 -4.796 1.00 81.81 167 GLY A N 1
ATOM 1305 C CA . GLY A 1 167 ? -16.843 -13.979 -6.179 1.00 81.81 167 GLY A CA 1
ATOM 1306 C C . GLY A 1 167 ? -15.848 -12.843 -6.433 1.00 81.81 167 GLY A C 1
ATOM 1307 O O . GLY A 1 167 ? -16.267 -11.702 -6.610 1.00 81.81 167 GLY A O 1
ATOM 1308 N N . ASN A 1 168 ? -14.548 -13.139 -6.497 1.00 88.44 168 ASN A N 1
ATOM 1309 C CA . ASN A 1 168 ? -13.512 -12.149 -6.810 1.00 88.44 168 ASN A CA 1
ATOM 1310 C C . ASN A 1 168 ? -13.498 -11.831 -8.322 1.00 88.44 168 ASN A C 1
ATOM 1312 O O . ASN A 1 168 ? -12.728 -12.403 -9.089 1.00 88.44 168 ASN A O 1
ATOM 1316 N N . LYS A 1 169 ? -14.404 -10.957 -8.779 1.00 83.62 169 LYS A N 1
ATOM 1317 C CA . LYS A 1 169 ? -14.517 -10.533 -10.188 1.00 83.62 169 LYS A CA 1
ATOM 1318 C C . LYS A 1 169 ? -14.507 -9.018 -10.310 1.00 83.62 169 LYS A C 1
ATOM 1320 O O . LYS A 1 169 ? -15.297 -8.335 -9.664 1.00 83.62 169 LYS A O 1
ATOM 1325 N N . ALA A 1 170 ? -13.647 -8.507 -11.187 1.00 77.38 170 ALA A N 1
ATOM 1326 C CA . ALA A 1 170 ? -13.413 -7.080 -11.336 1.00 77.38 170 ALA A CA 1
ATOM 1327 C C . ALA A 1 170 ? -14.689 -6.301 -11.672 1.00 77.38 170 ALA A C 1
ATOM 1329 O O . ALA A 1 170 ? -15.338 -6.527 -12.694 1.00 77.38 170 ALA A O 1
ATOM 1330 N N . HIS A 1 171 ? -14.960 -5.280 -10.863 1.00 74.38 171 HIS A N 1
ATOM 1331 C CA . HIS A 1 171 ? -15.934 -4.238 -11.174 1.00 74.38 171 HIS A CA 1
ATOM 1332 C C . HIS A 1 171 ? -15.355 -2.842 -10.920 1.00 74.38 171 HIS A C 1
ATOM 1334 O O . HIS A 1 171 ? -16.028 -1.977 -10.355 1.00 74.38 171 HIS A O 1
ATOM 1340 N N . PHE A 1 172 ? -14.093 -2.624 -11.300 1.00 70.25 172 PHE A N 1
ATOM 1341 C CA . PHE A 1 172 ? -13.398 -1.369 -11.032 1.00 70.25 172 PHE A CA 1
ATOM 1342 C C . PHE A 1 172 ? -14.134 -0.160 -11.631 1.00 70.25 172 PHE A C 1
ATOM 1344 O O . PHE A 1 172 ? -14.534 -0.154 -12.795 1.00 70.25 172 PHE A O 1
ATOM 1351 N N . ASN A 1 173 ? -14.257 0.898 -10.835 1.00 66.44 173 ASN A N 1
ATOM 1352 C CA . ASN A 1 173 ? -14.753 2.202 -11.250 1.00 66.44 173 ASN A CA 1
ATOM 1353 C C . ASN A 1 173 ? -13.995 3.280 -10.472 1.00 66.44 173 ASN A C 1
ATOM 1355 O O . ASN A 1 173 ? -14.042 3.301 -9.245 1.00 66.44 173 ASN A O 1
ATOM 1359 N N . LEU A 1 174 ? -13.344 4.209 -11.173 1.00 66.12 174 LEU A N 1
ATOM 1360 C CA . LEU A 1 174 ? -12.499 5.224 -10.540 1.00 66.12 174 LEU A CA 1
ATOM 1361 C C . LEU A 1 174 ? -13.237 6.083 -9.491 1.00 66.12 174 LEU A C 1
ATOM 1363 O O . LEU A 1 174 ? -12.614 6.529 -8.533 1.00 66.12 174 LEU A O 1
ATOM 1367 N N . LEU A 1 175 ? -14.547 6.294 -9.645 1.00 64.06 175 LEU A N 1
ATOM 1368 C CA . LEU A 1 175 ? -15.353 7.166 -8.782 1.00 64.06 175 LEU A CA 1
ATOM 1369 C C . LEU A 1 175 ? -15.980 6.433 -7.582 1.00 64.06 175 LEU A C 1
ATOM 1371 O O . LEU A 1 175 ? -16.199 7.036 -6.529 1.00 64.06 175 LEU A O 1
ATOM 1375 N N . PHE A 1 176 ? -16.309 5.146 -7.739 1.00 70.00 176 PHE A N 1
ATOM 1376 C CA . PHE A 1 176 ? -17.122 4.409 -6.756 1.00 70.00 176 PHE A CA 1
ATOM 1377 C C . PHE A 1 176 ? -16.578 3.032 -6.357 1.00 70.00 176 PHE A C 1
ATOM 1379 O O . PHE A 1 176 ? -17.053 2.459 -5.382 1.00 70.00 176 PHE A O 1
ATOM 1386 N N . ARG A 1 177 ? -15.629 2.474 -7.112 1.00 76.81 177 ARG A N 1
ATOM 1387 C CA . ARG A 1 177 ? -15.063 1.129 -6.921 1.00 76.81 177 ARG A CA 1
ATOM 1388 C C . ARG A 1 177 ? -13.573 1.143 -7.262 1.00 76.81 177 ARG A C 1
ATOM 1390 O O . ARG A 1 177 ? -13.130 0.496 -8.208 1.00 76.81 177 ARG A O 1
ATOM 1397 N N . ASN A 1 178 ? -12.818 1.938 -6.515 1.00 83.88 178 ASN A N 1
ATOM 1398 C CA . ASN A 1 178 ? -11.372 2.087 -6.660 1.00 83.88 178 ASN A CA 1
ATOM 1399 C C . ASN A 1 178 ? -10.636 1.449 -5.460 1.00 83.88 178 ASN A C 1
ATOM 1401 O O . ASN A 1 178 ? -11.271 0.806 -4.617 1.00 83.88 178 ASN A O 1
ATOM 1405 N N . CYS A 1 179 ? -9.313 1.617 -5.399 1.00 89.19 179 CYS A N 1
ATOM 1406 C CA . CYS A 1 179 ? -8.481 1.157 -4.283 1.00 89.19 179 CYS A CA 1
ATOM 1407 C C . CYS A 1 179 ? -8.915 1.757 -2.940 1.00 89.19 179 CYS A C 1
ATOM 1409 O O . CYS A 1 179 ? -9.007 1.051 -1.946 1.00 89.19 179 CYS A O 1
ATOM 1411 N N . ALA A 1 180 ? -9.297 3.031 -2.921 1.00 89.56 180 ALA A N 1
ATOM 1412 C CA . ALA A 1 180 ? -9.725 3.704 -1.710 1.00 89.56 180 ALA A CA 1
ATOM 1413 C C . ALA A 1 180 ? -11.079 3.170 -1.192 1.00 89.56 180 ALA A C 1
ATOM 1415 O O . ALA A 1 180 ? -11.240 2.931 -0.002 1.00 89.56 180 ALA A O 1
ATOM 1416 N N . ASN A 1 181 ? -12.051 2.890 -2.065 1.00 89.62 181 ASN A N 1
ATOM 1417 C CA . ASN A 1 181 ? -13.298 2.233 -1.639 1.00 89.62 181 ASN A CA 1
ATOM 1418 C C . ASN A 1 181 ? -13.084 0.797 -1.158 1.00 89.62 181 ASN A C 1
ATOM 1420 O O . ASN A 1 181 ? -13.818 0.310 -0.299 1.00 89.62 181 ASN A O 1
ATOM 1424 N N . PHE A 1 182 ? -12.093 0.112 -1.721 1.00 93.06 182 PHE A N 1
ATOM 1425 C CA . PHE A 1 182 ? -11.699 -1.198 -1.230 1.00 93.06 182 PHE A CA 1
ATOM 1426 C C . PHE A 1 182 ? -11.101 -1.098 0.180 1.00 93.06 182 PHE A C 1
ATOM 1428 O O . PHE A 1 182 ? -11.610 -1.738 1.094 1.00 93.06 182 PHE A O 1
ATOM 1435 N N . SER A 1 183 ? -10.110 -0.227 0.386 1.00 95.00 183 SER A N 1
ATOM 1436 C CA . SER A 1 183 ? -9.508 -0.000 1.703 1.00 95.00 183 SER A CA 1
ATOM 1437 C C . SER A 1 183 ? -10.525 0.497 2.735 1.00 95.00 183 SER A C 1
ATOM 1439 O O . SER A 1 183 ? -10.494 0.043 3.867 1.00 95.00 183 SER A O 1
ATOM 1441 N N . GLU A 1 184 ? -11.479 1.354 2.356 1.00 94.12 184 GLU A N 1
ATOM 1442 C CA . GLU A 1 184 ? -12.624 1.723 3.207 1.00 94.12 184 GLU A CA 1
ATOM 1443 C C . GLU A 1 184 ? -13.394 0.487 3.683 1.00 94.12 184 GLU A C 1
ATOM 1445 O O . GLU A 1 184 ? -13.707 0.389 4.864 1.00 94.12 184 GLU A O 1
ATOM 1450 N N . THR A 1 185 ? -13.685 -0.454 2.781 1.00 94.00 185 THR A N 1
ATOM 1451 C CA . THR A 1 185 ? -14.432 -1.678 3.110 1.00 94.00 185 THR A CA 1
ATOM 1452 C C . THR A 1 185 ? -13.677 -2.523 4.133 1.00 94.00 185 THR A C 1
ATOM 1454 O O . THR A 1 185 ? -14.279 -2.987 5.094 1.00 94.00 185 THR A O 1
ATOM 1457 N N . VAL A 1 186 ? -12.365 -2.688 3.949 1.00 96.06 186 VAL A N 1
ATOM 1458 C CA . VAL A 1 186 ? -11.522 -3.474 4.861 1.00 96.06 186 VAL A CA 1
ATOM 1459 C C . VAL A 1 186 ? -11.349 -2.766 6.207 1.00 96.06 186 VAL A C 1
ATOM 1461 O O . VAL A 1 186 ? -11.555 -3.374 7.249 1.00 96.06 186 VAL A O 1
ATOM 1464 N N . MET A 1 187 ? -11.042 -1.467 6.226 1.00 96.00 187 MET A N 1
ATOM 1465 C CA . MET A 1 187 ? -10.867 -0.745 7.493 1.00 96.00 187 MET A CA 1
ATOM 1466 C C . MET A 1 187 ? -12.177 -0.662 8.287 1.00 96.00 187 MET A C 1
ATOM 1468 O O . MET A 1 187 ? -12.161 -0.834 9.501 1.00 96.00 187 MET A O 1
ATOM 1472 N N . ASN A 1 188 ? -13.319 -0.471 7.614 1.00 95.88 188 ASN A N 1
ATOM 1473 C CA . ASN A 1 188 ? -14.631 -0.474 8.268 1.00 95.88 188 ASN A CA 1
ATOM 1474 C C . ASN A 1 188 ? -15.098 -1.868 8.706 1.00 95.88 188 ASN A C 1
ATOM 1476 O O . ASN A 1 188 ? -16.015 -1.955 9.520 1.00 95.88 188 ASN A O 1
ATOM 1480 N N . PHE A 1 189 ? -14.509 -2.943 8.174 1.00 96.06 189 PHE A N 1
ATOM 1481 C CA . PHE A 1 189 ? -14.740 -4.291 8.687 1.00 96.06 189 PHE A CA 1
ATOM 1482 C C . PHE A 1 189 ? -14.160 -4.433 10.102 1.00 96.06 189 PHE A C 1
ATOM 1484 O O . PHE A 1 189 ? -14.846 -4.922 10.996 1.00 96.06 189 PHE A O 1
ATOM 1491 N N . TYR A 1 190 ? -12.936 -3.942 10.320 1.00 94.88 190 TYR A N 1
ATOM 1492 C CA . TYR A 1 190 ? -12.286 -3.978 11.633 1.00 94.88 190 TYR A CA 1
ATOM 1493 C C . TYR A 1 190 ? -12.836 -2.929 12.602 1.00 94.88 190 TYR A C 1
ATOM 1495 O O . TYR A 1 190 ? -13.123 -3.247 13.754 1.00 94.88 190 TYR A O 1
ATOM 1503 N N . TYR A 1 191 ? -13.019 -1.698 12.121 1.00 94.81 191 TYR A N 1
ATOM 1504 C CA . TYR A 1 191 ? -13.498 -0.559 12.902 1.00 94.81 191 TYR A CA 1
ATOM 1505 C C . TYR A 1 191 ? -14.707 0.075 12.210 1.00 94.81 191 TYR A C 1
ATOM 1507 O O . TYR A 1 191 ? -14.549 0.955 11.355 1.00 94.81 191 TYR A O 1
ATOM 1515 N N . PRO A 1 192 ? -15.933 -0.366 12.542 1.00 93.94 192 PRO A N 1
ATOM 1516 C CA . PRO A 1 192 ? -17.146 0.119 11.900 1.00 93.94 192 PRO A CA 1
ATOM 1517 C C . PRO A 1 192 ? -17.244 1.646 11.903 1.00 93.94 192 PRO A C 1
ATOM 1519 O O . PRO A 1 192 ? -17.144 2.293 12.939 1.00 93.94 192 PRO A O 1
ATOM 1522 N N . HIS A 1 193 ? -17.490 2.218 10.723 1.00 91.56 193 HIS A N 1
ATOM 1523 C CA . HIS A 1 193 ? -17.631 3.664 10.503 1.00 91.56 193 HIS A CA 1
ATOM 1524 C C . HIS A 1 193 ? -16.362 4.509 10.721 1.00 91.56 193 HIS A C 1
ATOM 1526 O O . HIS A 1 193 ? -16.456 5.740 10.700 1.00 91.56 193 HIS A O 1
ATOM 1532 N N . ALA A 1 194 ? -15.183 3.891 10.851 1.00 91.94 194 ALA A N 1
ATOM 1533 C CA . ALA A 1 194 ? -13.919 4.618 10.954 1.00 91.94 194 ALA A CA 1
ATOM 1534 C C . ALA A 1 194 ? -13.587 5.429 9.700 1.00 91.94 194 ALA A C 1
ATOM 1536 O O . ALA A 1 194 ? -13.027 6.523 9.782 1.00 91.94 194 ALA A O 1
ATOM 1537 N N . VAL A 1 195 ? -13.978 4.928 8.531 1.00 91.00 195 VAL A N 1
ATOM 1538 C CA . VAL A 1 195 ? -13.758 5.565 7.237 1.00 91.00 195 VAL A CA 1
ATOM 1539 C C . VAL A 1 195 ? -15.086 5.993 6.638 1.00 91.00 195 VAL A C 1
ATOM 1541 O O . VAL A 1 195 ? -16.012 5.198 6.489 1.00 91.00 195 VAL A O 1
ATOM 1544 N N . HIS A 1 196 ? -15.161 7.264 6.246 1.00 85.31 196 HIS A N 1
ATOM 1545 C CA . HIS A 1 196 ? -16.337 7.825 5.600 1.00 85.31 196 HIS A CA 1
ATOM 1546 C C . HIS A 1 196 ? -15.946 8.712 4.418 1.00 85.31 196 HIS A C 1
ATOM 1548 O O . HIS A 1 196 ? -14.958 9.456 4.446 1.00 85.31 196 HIS A O 1
ATOM 1554 N N . ARG A 1 197 ? -16.764 8.675 3.368 1.00 80.31 197 ARG A N 1
ATOM 1555 C CA . ARG A 1 197 ? -16.589 9.530 2.194 1.00 80.31 197 ARG A CA 1
ATOM 1556 C C . ARG A 1 197 ? -16.846 10.993 2.556 1.00 80.31 197 ARG A C 1
ATOM 1558 O O . ARG A 1 197 ? -17.820 11.305 3.238 1.00 80.31 197 ARG A O 1
ATOM 1565 N N . ASN A 1 198 ? -16.012 11.900 2.050 1.00 70.00 198 ASN A N 1
ATOM 1566 C CA . ASN A 1 198 ? -16.239 13.337 2.174 1.00 70.00 198 ASN A CA 1
ATOM 1567 C C . ASN A 1 198 ? -16.766 13.912 0.852 1.00 70.00 198 ASN A C 1
ATOM 1569 O O . ASN A 1 198 ? -16.034 14.072 -0.122 1.00 70.00 198 ASN A O 1
ATOM 1573 N N . PHE A 1 199 ? -18.060 14.232 0.818 1.00 64.31 199 PHE A N 1
ATOM 1574 C CA . PHE A 1 199 ? -18.720 14.738 -0.389 1.00 64.31 199 PHE A CA 1
ATOM 1575 C C . PHE A 1 199 ? -18.292 16.154 -0.783 1.00 64.31 199 PHE A C 1
ATOM 1577 O O . PHE A 1 199 ? -18.397 16.511 -1.953 1.00 64.31 199 PHE A O 1
ATOM 1584 N N . ILE A 1 200 ? -17.798 16.948 0.168 1.00 58.88 200 ILE A N 1
ATOM 1585 C CA . ILE A 1 200 ? -17.452 18.353 -0.062 1.00 58.88 200 ILE A CA 1
ATOM 1586 C C . ILE A 1 200 ? -16.033 18.467 -0.625 1.00 58.88 200 ILE A C 1
ATOM 1588 O O . ILE A 1 200 ? -15.814 19.189 -1.592 1.00 58.88 200 ILE A O 1
ATOM 1592 N N . VAL A 1 201 ? -15.078 17.747 -0.034 1.00 58.12 201 VAL A N 1
ATOM 1593 C CA . VAL A 1 201 ? -13.638 17.946 -0.283 1.00 58.12 201 VAL A CA 1
ATOM 1594 C C . VAL A 1 201 ? -13.105 17.104 -1.442 1.00 58.12 201 VAL A C 1
ATOM 1596 O O . VAL A 1 201 ? -12.211 17.538 -2.168 1.00 58.12 201 VAL A O 1
ATOM 1599 N N . ASP A 1 202 ? -13.678 15.925 -1.661 1.00 58.19 202 ASP A N 1
ATOM 1600 C CA . ASP A 1 202 ? -13.249 15.018 -2.729 1.00 58.19 202 ASP A CA 1
ATOM 1601 C C . ASP A 1 202 ? -14.270 14.927 -3.869 1.00 58.19 202 ASP A C 1
ATOM 1603 O O . ASP A 1 202 ? -14.224 14.008 -4.683 1.00 58.19 202 ASP A O 1
ATOM 1607 N N . VAL A 1 203 ? -15.215 15.877 -3.937 1.00 62.56 203 VAL A N 1
ATOM 1608 C CA . VAL A 1 203 ? -16.268 15.925 -4.972 1.00 62.56 203 VAL A CA 1
ATOM 1609 C C . VAL A 1 203 ? -17.048 14.597 -5.030 1.00 62.56 203 VAL A C 1
ATOM 1611 O O . VAL A 1 203 ? -17.430 14.099 -6.086 1.00 62.56 203 VAL A O 1
ATOM 1614 N N . GLY A 1 204 ? -17.241 13.974 -3.864 1.00 63.78 204 GLY A N 1
ATOM 1615 C CA . GLY A 1 204 ? -17.920 12.689 -3.739 1.00 63.78 204 GLY A CA 1
ATOM 1616 C C . GLY A 1 204 ? -17.117 11.473 -4.208 1.00 63.78 204 GLY A C 1
ATOM 1617 O O . GLY A 1 204 ? -17.713 10.406 -4.310 1.00 63.78 204 GLY A O 1
ATOM 1618 N N . ILE A 1 205 ? -15.811 11.576 -4.466 1.00 74.81 205 ILE A N 1
ATOM 1619 C CA . ILE A 1 205 ? -14.917 10.436 -4.734 1.00 74.81 205 ILE A CA 1
ATOM 1620 C C . ILE A 1 205 ? -14.258 10.005 -3.420 1.00 74.81 205 ILE A C 1
ATOM 1622 O O . ILE A 1 205 ? -13.908 10.842 -2.597 1.00 74.81 205 ILE A O 1
ATOM 1626 N N . MET A 1 206 ? -14.070 8.703 -3.196 1.00 81.50 206 MET A N 1
ATOM 1627 C CA . MET A 1 206 ? -13.205 8.260 -2.098 1.00 81.50 206 MET A CA 1
ATOM 1628 C C . MET A 1 206 ? -11.743 8.322 -2.547 1.00 81.50 206 MET A C 1
ATOM 1630 O O . MET A 1 206 ? -11.392 7.693 -3.549 1.00 81.50 206 MET A O 1
ATOM 1634 N N . THR A 1 207 ? -10.903 9.060 -1.816 1.00 83.88 207 THR A N 1
ATOM 1635 C CA . THR A 1 207 ? -9.461 9.176 -2.083 1.00 83.88 207 THR A CA 1
ATOM 1636 C C . THR A 1 207 ? -8.632 8.507 -0.986 1.00 83.88 207 THR A C 1
ATOM 1638 O O . THR A 1 207 ? -9.067 8.483 0.165 1.00 83.88 207 THR A O 1
ATOM 1641 N N . PRO A 1 208 ? -7.417 8.011 -1.292 1.00 86.69 208 PRO A N 1
ATOM 1642 C CA . PRO A 1 208 ? -6.497 7.484 -0.279 1.00 86.69 208 PRO A CA 1
ATOM 1643 C C . PRO A 1 208 ? -6.274 8.449 0.895 1.00 86.69 208 PRO A C 1
ATOM 1645 O O . PRO A 1 208 ? -6.339 8.058 2.059 1.00 86.69 208 PRO A O 1
ATOM 1648 N N . LYS A 1 209 ? -6.105 9.743 0.591 1.00 85.25 209 LYS A N 1
ATOM 1649 C CA . LYS A 1 209 ? -5.949 10.805 1.592 1.00 85.25 209 LYS A CA 1
ATOM 1650 C C . LYS A 1 209 ? -7.152 10.904 2.533 1.00 85.25 209 LYS A C 1
ATOM 1652 O O . LYS A 1 209 ? -6.972 11.093 3.733 1.00 85.25 209 LYS A O 1
ATOM 1657 N N . GLN A 1 210 ? -8.369 10.788 2.002 1.00 86.88 210 GLN A N 1
ATOM 1658 C CA . GLN A 1 210 ? -9.586 10.860 2.806 1.00 86.88 210 GLN A CA 1
ATOM 1659 C C . GLN A 1 210 ? -9.691 9.698 3.794 1.00 86.88 210 GLN A C 1
ATOM 1661 O O . GLN A 1 210 ? -10.115 9.922 4.924 1.00 86.88 210 GLN A O 1
ATOM 1666 N N . ILE A 1 211 ? -9.249 8.495 3.418 1.00 89.62 211 ILE A N 1
ATOM 1667 C CA . ILE A 1 211 ? -9.210 7.352 4.342 1.00 89.62 211 ILE A CA 1
ATOM 1668 C C . ILE A 1 211 ? -8.276 7.652 5.507 1.00 89.62 211 ILE A C 1
ATOM 1670 O O . ILE A 1 211 ? -8.706 7.593 6.654 1.00 89.62 211 ILE A O 1
ATOM 1674 N N . ALA A 1 212 ? -7.037 8.058 5.219 1.00 90.31 212 ALA A N 1
ATOM 1675 C CA . ALA A 1 212 ? -6.064 8.388 6.257 1.00 90.31 212 ALA A CA 1
ATOM 1676 C C . ALA A 1 212 ? -6.575 9.506 7.186 1.00 90.31 212 ALA A C 1
ATOM 1678 O O . ALA A 1 212 ? -6.496 9.394 8.406 1.00 90.31 212 ALA A O 1
ATOM 1679 N N . ARG A 1 213 ? -7.186 10.564 6.628 1.00 88.94 213 ARG A N 1
ATOM 1680 C CA . ARG A 1 213 ? -7.817 11.638 7.419 1.00 88.94 213 ARG A CA 1
ATOM 1681 C C . ARG A 1 213 ? -8.958 11.131 8.298 1.00 88.94 213 ARG A C 1
ATOM 1683 O O . ARG A 1 213 ? -9.104 11.616 9.419 1.00 88.94 213 ARG A O 1
ATOM 1690 N N . SER A 1 214 ? -9.785 10.223 7.785 1.00 91.00 214 SER A N 1
ATOM 1691 C CA . SER A 1 214 ? -10.885 9.626 8.538 1.00 91.00 214 SER A CA 1
ATOM 1692 C C . SER A 1 214 ? -10.374 8.760 9.688 1.00 91.00 214 SER A C 1
ATOM 1694 O O . SER A 1 214 ? -10.841 8.967 10.801 1.00 91.00 214 SER A O 1
ATOM 1696 N N . LEU A 1 215 ? -9.361 7.914 9.467 1.00 91.69 215 LEU A N 1
ATOM 1697 C CA . LEU A 1 215 ? -8.745 7.097 10.523 1.00 91.69 215 LEU A CA 1
ATOM 1698 C C . LEU A 1 215 ? -8.139 7.968 11.630 1.00 91.69 215 LEU A C 1
ATOM 1700 O O . LEU A 1 215 ? -8.531 7.843 12.783 1.00 91.69 215 LEU A O 1
ATOM 1704 N N . VAL A 1 216 ? -7.304 8.954 11.273 1.00 90.56 216 VAL A N 1
ATOM 1705 C CA . VAL A 1 216 ? -6.724 9.917 12.236 1.00 90.56 216 VAL A CA 1
ATOM 1706 C C . VAL A 1 216 ? -7.810 10.675 13.008 1.00 90.56 216 VAL A C 1
ATOM 1708 O O . VAL A 1 216 ? -7.640 11.059 14.163 1.00 90.56 216 VAL A O 1
ATOM 1711 N N . LYS A 1 217 ? -8.944 10.974 12.367 1.00 90.50 217 LYS A N 1
ATOM 1712 C CA . LYS A 1 217 ? -10.065 11.624 13.049 1.00 90.50 217 LYS A CA 1
ATOM 1713 C C . LYS A 1 217 ? -10.795 10.661 13.984 1.00 90.50 217 LYS A C 1
ATOM 1715 O O . LYS A 1 217 ? -11.200 11.111 15.049 1.00 90.50 217 LYS A O 1
ATOM 1720 N N . TYR A 1 218 ? -10.993 9.417 13.569 1.00 91.50 218 TYR A N 1
ATOM 1721 C CA . TYR A 1 218 ? -11.695 8.405 14.342 1.00 91.50 218 TYR A CA 1
ATOM 1722 C C . TYR A 1 218 ? -10.920 8.044 15.610 1.00 91.50 218 TYR A C 1
ATOM 1724 O O . TYR A 1 218 ? -11.505 8.119 16.685 1.00 91.50 218 TYR A O 1
ATOM 1732 N N . ASP A 1 219 ? -9.618 7.782 15.485 1.00 90.88 219 ASP A N 1
ATOM 1733 C CA . ASP A 1 219 ? -8.697 7.459 16.582 1.00 90.88 219 ASP A CA 1
ATOM 1734 C C . ASP A 1 219 ? -8.717 8.518 17.700 1.00 90.88 219 ASP A C 1
ATOM 1736 O O . ASP A 1 219 ? -8.898 8.197 18.866 1.00 90.88 219 ASP A O 1
ATOM 1740 N N . ARG A 1 220 ? -8.728 9.814 17.348 1.00 90.12 220 ARG A N 1
ATOM 1741 C CA . ARG A 1 220 ? -8.856 10.922 18.326 1.00 90.12 220 ARG A CA 1
ATOM 1742 C C . ARG A 1 220 ? -10.129 10.904 19.182 1.00 90.12 220 ARG A C 1
ATOM 1744 O O . ARG A 1 220 ? -10.240 11.707 20.108 1.00 90.12 220 ARG A O 1
ATOM 1751 N N . HIS A 1 221 ? -11.122 10.105 18.812 1.00 91.56 221 HIS A N 1
ATOM 1752 C CA . HIS A 1 221 ? -12.378 9.954 19.543 1.00 91.56 221 HIS A CA 1
ATOM 1753 C C . HIS A 1 221 ? -12.590 8.530 20.080 1.00 91.56 221 HIS A C 1
ATOM 1755 O O . HIS A 1 221 ? -13.596 8.313 20.752 1.00 91.56 221 HIS A O 1
ATOM 1761 N N . HIS A 1 222 ? -11.681 7.599 19.779 1.00 90.88 222 HIS A N 1
ATOM 1762 C CA . HIS A 1 222 ? -11.789 6.169 20.064 1.00 90.88 222 HIS A CA 1
ATOM 1763 C C . HIS A 1 222 ? -10.410 5.646 20.475 1.00 90.88 222 HIS A C 1
ATOM 1765 O O . HIS A 1 222 ? -9.694 5.047 19.670 1.00 90.88 222 HIS A O 1
ATOM 1771 N N . ASP A 1 223 ? -10.041 5.903 21.733 1.00 85.56 223 ASP A N 1
ATOM 1772 C CA . ASP A 1 223 ? -8.736 5.532 22.298 1.00 85.56 223 ASP A CA 1
ATOM 1773 C C . ASP A 1 223 ? -8.474 4.013 22.219 1.00 85.56 223 ASP A C 1
ATOM 1775 O O . ASP A 1 223 ? -7.329 3.573 22.272 1.00 85.56 223 ASP A O 1
ATOM 1779 N N . GLU A 1 224 ? -9.521 3.193 22.063 1.00 84.56 224 GLU A N 1
ATOM 1780 C CA . GLU A 1 224 ? -9.415 1.746 21.877 1.00 84.56 224 GLU A CA 1
ATOM 1781 C C . GLU A 1 224 ? -8.742 1.318 20.563 1.00 84.56 224 GLU A C 1
ATOM 1783 O O . GLU A 1 224 ? -8.327 0.166 20.453 1.00 84.56 224 GLU A O 1
ATOM 1788 N N . MET A 1 225 ? -8.651 2.208 19.569 1.00 86.19 225 MET A N 1
ATOM 1789 C CA . MET A 1 225 ? -8.029 1.913 18.275 1.00 86.19 225 MET A CA 1
ATOM 1790 C C . MET A 1 225 ? -6.496 1.848 18.364 1.00 86.19 225 MET A C 1
ATOM 1792 O O . MET A 1 225 ? -5.886 1.138 17.561 1.00 86.19 225 MET A O 1
ATOM 1796 N N . ASP A 1 226 ? -5.899 2.570 19.330 1.00 85.94 226 ASP A N 1
ATOM 1797 C CA . ASP A 1 226 ? -4.447 2.712 19.551 1.00 85.94 226 ASP A CA 1
ATOM 1798 C C . ASP A 1 226 ? -3.670 2.845 18.228 1.00 85.94 226 ASP A C 1
ATOM 1800 O O . ASP A 1 226 ? -2.741 2.080 17.946 1.00 85.94 226 ASP A O 1
ATOM 1804 N N . MET A 1 227 ? -4.106 3.766 17.356 1.00 90.50 227 MET A N 1
ATOM 1805 C CA . MET A 1 227 ? -3.568 3.850 16.002 1.00 90.50 227 MET A CA 1
ATOM 1806 C C . MET A 1 227 ? -2.114 4.327 16.014 1.00 90.50 227 MET A C 1
ATOM 1808 O O . MET A 1 227 ? -1.755 5.339 16.623 1.00 90.50 227 MET A O 1
ATOM 1812 N N . ARG A 1 228 ? -1.273 3.651 15.233 1.00 90.38 228 ARG A N 1
ATOM 1813 C CA . ARG A 1 228 ? 0.146 3.981 15.067 1.00 90.38 228 ARG A CA 1
ATOM 1814 C C . ARG A 1 228 ? 0.442 4.383 13.641 1.00 90.38 228 ARG A C 1
ATOM 1816 O O . ARG A 1 228 ? -0.221 3.960 12.699 1.00 90.38 228 ARG A O 1
ATOM 1823 N N . THR A 1 229 ? 1.457 5.223 13.476 1.00 91.06 229 THR A N 1
ATOM 1824 C CA . THR A 1 229 ? 1.909 5.645 12.150 1.00 91.06 229 THR A CA 1
ATOM 1825 C C . THR A 1 229 ? 3.349 5.214 11.924 1.00 91.06 229 THR A C 1
ATOM 1827 O O . THR A 1 229 ? 4.219 5.462 12.760 1.00 91.06 229 THR A O 1
ATOM 1830 N N . PHE A 1 230 ? 3.615 4.629 10.761 1.00 91.88 230 PHE A N 1
ATOM 1831 C CA . PHE A 1 230 ? 4.965 4.309 10.307 1.00 91.88 230 PHE A CA 1
ATOM 1832 C C . PHE A 1 230 ? 5.193 4.787 8.872 1.00 91.88 230 PHE A C 1
ATOM 1834 O O . PHE A 1 230 ? 4.259 5.135 8.144 1.00 91.88 230 PHE A O 1
ATOM 1841 N N . VAL A 1 231 ? 6.453 4.823 8.448 1.00 92.00 231 VAL A N 1
ATOM 1842 C CA . VAL A 1 231 ? 6.846 5.199 7.090 1.00 92.00 231 VAL A CA 1
ATOM 1843 C C . VAL A 1 231 ? 7.732 4.129 6.471 1.00 92.00 231 VAL A C 1
ATOM 1845 O O . VAL A 1 231 ? 8.757 3.753 7.029 1.00 92.00 231 VAL A O 1
ATOM 1848 N N . ILE A 1 232 ? 7.368 3.680 5.272 1.00 93.62 232 ILE A N 1
ATOM 1849 C CA . ILE A 1 232 ? 8.241 2.875 4.422 1.00 93.62 232 ILE A CA 1
ATOM 1850 C C . ILE A 1 232 ? 8.929 3.846 3.456 1.00 93.62 232 ILE A C 1
ATOM 1852 O O . ILE A 1 232 ? 8.265 4.484 2.621 1.00 93.62 232 ILE A O 1
ATOM 1856 N N . PRO A 1 233 ? 10.252 4.037 3.580 1.00 91.81 233 PRO A N 1
ATOM 1857 C CA . PRO A 1 233 ? 10.967 4.972 2.736 1.00 91.81 233 PRO A CA 1
ATOM 1858 C C . PRO A 1 233 ? 11.045 4.443 1.304 1.00 91.81 233 PRO A C 1
ATOM 1860 O O . PRO A 1 233 ? 11.277 3.259 1.069 1.00 91.81 233 PRO A O 1
ATOM 1863 N N . GLN A 1 234 ? 10.931 5.349 0.331 1.00 93.00 234 GLN A N 1
ATOM 1864 C CA . GLN A 1 234 ? 11.264 4.999 -1.045 1.00 93.00 234 GLN A CA 1
ATOM 1865 C C . GLN A 1 234 ? 12.762 4.690 -1.136 1.00 93.00 234 GLN A C 1
ATOM 1867 O O . GLN A 1 234 ? 13.576 5.546 -0.751 1.00 93.00 234 GLN A O 1
ATOM 1872 N N . VAL A 1 235 ? 13.103 3.531 -1.701 1.00 93.50 235 VAL A N 1
ATOM 1873 C CA . VAL A 1 235 ? 14.475 3.032 -1.868 1.00 93.50 235 VAL A CA 1
ATOM 1874 C C . VAL A 1 235 ? 15.347 4.120 -2.515 1.00 93.50 235 VAL A C 1
ATOM 1876 O O . VAL A 1 235 ? 14.924 4.759 -3.489 1.00 93.50 235 VAL A O 1
ATOM 1879 N N . PRO A 1 236 ? 16.532 4.424 -1.958 1.00 92.56 236 PRO A N 1
ATOM 1880 C CA . PRO A 1 236 ? 17.391 5.471 -2.495 1.00 92.56 236 PRO A CA 1
ATOM 1881 C C . PRO A 1 236 ? 18.015 5.045 -3.831 1.00 92.56 236 PRO A C 1
ATOM 1883 O O . PRO A 1 236 ? 18.066 3.868 -4.174 1.00 92.56 236 PRO A O 1
ATOM 1886 N N . GLY A 1 237 ? 18.512 6.007 -4.609 1.00 92.25 237 GLY A N 1
ATOM 1887 C CA . GLY A 1 237 ? 19.207 5.732 -5.867 1.00 92.25 237 GLY A CA 1
ATOM 1888 C C . GLY A 1 237 ? 18.849 6.714 -6.976 1.00 92.25 237 GLY A C 1
ATOM 1889 O O . GLY A 1 237 ? 18.626 7.896 -6.724 1.00 92.25 237 GLY A O 1
ATOM 1890 N N . SER A 1 238 ? 18.819 6.223 -8.215 1.00 91.44 238 SER A N 1
ATOM 1891 C CA . SER A 1 238 ? 18.600 7.045 -9.422 1.00 91.44 238 SER A CA 1
ATOM 1892 C C . SER A 1 238 ? 17.139 7.097 -9.886 1.00 91.44 238 SER A C 1
ATOM 1894 O O . SER A 1 238 ? 16.838 7.709 -10.912 1.00 91.44 238 SER A O 1
ATOM 1896 N N . ILE A 1 239 ? 16.226 6.464 -9.144 1.00 88.69 239 ILE A N 1
ATOM 1897 C CA . ILE A 1 239 ? 14.788 6.482 -9.427 1.00 88.69 239 ILE A CA 1
ATOM 1898 C C . ILE A 1 239 ? 14.199 7.853 -9.034 1.00 88.69 239 ILE A C 1
ATOM 1900 O O . ILE A 1 239 ? 14.544 8.386 -7.973 1.00 88.69 239 ILE A O 1
ATOM 1904 N N . PRO A 1 240 ? 13.320 8.457 -9.861 1.00 85.44 240 PRO A N 1
ATOM 1905 C CA . PRO A 1 240 ? 12.642 9.703 -9.516 1.00 85.44 240 PRO A CA 1
ATOM 1906 C C . PRO A 1 240 ? 11.877 9.609 -8.192 1.00 85.44 240 PRO A C 1
ATOM 1908 O O . PRO A 1 240 ? 11.192 8.626 -7.925 1.00 85.44 240 PRO A O 1
ATOM 1911 N N . ARG A 1 241 ? 11.951 10.661 -7.373 1.00 85.31 241 ARG A N 1
ATOM 1912 C CA . ARG A 1 241 ? 11.259 10.693 -6.079 1.00 85.31 241 ARG A CA 1
ATOM 1913 C C . ARG A 1 241 ? 9.758 10.926 -6.237 1.00 85.31 241 ARG A C 1
ATOM 1915 O O . ARG A 1 241 ? 9.341 11.716 -7.092 1.00 85.31 241 ARG A O 1
ATOM 1922 N N . SER A 1 242 ? 8.968 10.275 -5.387 1.00 79.06 242 SER A N 1
ATOM 1923 C CA . SER A 1 242 ? 7.529 10.524 -5.288 1.00 79.06 242 SER A CA 1
ATOM 1924 C C . SER A 1 242 ? 7.207 11.923 -4.762 1.00 79.06 242 SER A C 1
ATOM 1926 O O . SER A 1 242 ? 8.077 12.675 -4.310 1.00 79.06 242 SER A O 1
ATOM 1928 N N . LYS A 1 243 ? 5.932 12.300 -4.885 1.00 76.38 243 LYS A N 1
ATOM 1929 C CA . LYS A 1 243 ? 5.395 13.578 -4.405 1.00 76.38 243 LYS A CA 1
ATOM 1930 C C . LYS A 1 243 ? 4.341 13.322 -3.338 1.00 76.38 243 LYS A C 1
ATOM 1932 O O . LYS A 1 243 ? 3.688 12.290 -3.367 1.00 76.38 243 LYS A O 1
ATOM 1937 N N . SER A 1 244 ? 4.121 14.290 -2.454 1.00 72.81 244 SER A N 1
ATOM 1938 C CA . SER A 1 244 ? 3.081 14.206 -1.423 1.00 72.81 244 SER A CA 1
ATOM 1939 C C . SER A 1 244 ? 1.701 13.880 -2.006 1.00 72.81 244 SER A C 1
ATOM 1941 O O . SER A 1 244 ? 1.357 14.364 -3.086 1.00 72.81 244 SER A O 1
ATOM 1943 N N . VAL A 1 245 ? 0.898 13.114 -1.263 1.00 67.06 245 VAL A N 1
ATOM 1944 C CA . VAL A 1 245 ? -0.492 12.815 -1.634 1.00 67.06 245 VAL A CA 1
ATOM 1945 C C . VAL A 1 245 ? -1.360 14.068 -1.519 1.00 67.06 245 VAL A C 1
ATOM 1947 O O . VAL A 1 245 ? -1.450 14.669 -0.447 1.00 67.06 245 VAL A O 1
ATOM 1950 N N . ASP A 1 246 ? -2.064 14.403 -2.598 1.00 66.12 246 ASP A N 1
ATOM 1951 C CA . ASP A 1 246 ? -3.012 15.516 -2.644 1.00 66.12 246 ASP A CA 1
ATOM 1952 C C . ASP A 1 246 ? -4.461 14.998 -2.753 1.00 66.12 246 ASP A C 1
ATOM 1954 O O . ASP A 1 246 ? -4.740 13.993 -3.406 1.00 66.12 246 ASP A O 1
ATOM 1958 N N . GLY A 1 247 ? -5.413 15.689 -2.114 1.00 60.12 247 GLY A N 1
ATOM 1959 C CA . GLY A 1 247 ? -6.853 15.427 -2.309 1.00 60.12 247 GLY A CA 1
ATOM 1960 C C . GLY A 1 247 ? -7.351 15.984 -3.649 1.00 60.12 247 GLY A C 1
ATOM 1961 O O . GLY A 1 247 ? -6.640 16.765 -4.286 1.00 60.12 247 GLY A O 1
ATOM 1962 N N . VAL A 1 248 ? -8.574 15.658 -4.090 1.00 64.81 248 VAL A N 1
ATOM 1963 C CA . VAL A 1 248 ? -9.064 16.087 -5.426 1.00 64.81 248 VAL A CA 1
ATOM 1964 C C . VAL A 1 248 ? -9.057 17.613 -5.582 1.00 64.81 248 VAL A C 1
ATOM 1966 O O . VAL A 1 248 ? -8.489 18.135 -6.543 1.00 64.81 248 VAL A O 1
ATOM 1969 N N . ILE A 1 249 ? -9.636 18.352 -4.629 1.00 62.62 249 ILE A N 1
ATOM 1970 C CA . ILE A 1 249 ? -9.668 19.824 -4.682 1.00 62.62 249 ILE A CA 1
ATOM 1971 C C . ILE A 1 249 ? -8.259 20.421 -4.602 1.00 62.62 249 ILE A C 1
ATOM 1973 O O . ILE A 1 249 ? -7.939 21.331 -5.364 1.00 62.62 249 ILE A O 1
ATOM 1977 N N . GLU A 1 250 ? -7.389 19.893 -3.739 1.00 69.75 250 GLU A N 1
ATOM 1978 C CA . GLU A 1 250 ? -5.995 20.346 -3.625 1.00 69.75 250 GLU A CA 1
ATOM 1979 C C . GLU A 1 250 ? -5.235 20.177 -4.947 1.00 69.75 250 GLU A C 1
ATOM 1981 O O . GLU A 1 250 ? -4.526 21.083 -5.381 1.00 69.75 250 GLU A O 1
ATOM 1986 N N . SER A 1 251 ? -5.463 19.060 -5.633 1.00 66.00 251 SER A N 1
ATOM 1987 C CA . SER A 1 251 ? -4.897 18.756 -6.949 1.00 66.00 251 SER A CA 1
ATOM 1988 C C . SER A 1 251 ? -5.348 19.750 -8.016 1.00 66.00 251 SER A C 1
ATOM 1990 O O . SER A 1 251 ? -4.541 20.238 -8.812 1.00 66.00 251 SER A O 1
ATOM 1992 N N . LEU A 1 252 ? -6.645 20.074 -8.022 1.00 67.62 252 LEU A N 1
ATOM 1993 C CA . LEU A 1 252 ? -7.235 21.046 -8.941 1.00 67.62 252 LEU A CA 1
ATOM 1994 C C . LEU A 1 252 ? -6.694 22.455 -8.682 1.00 67.62 252 LEU A C 1
ATOM 1996 O O . LEU A 1 252 ? -6.316 23.138 -9.632 1.00 67.62 252 LEU A O 1
ATOM 2000 N N . VAL A 1 253 ? -6.602 22.863 -7.413 1.00 72.44 253 VAL A N 1
ATOM 2001 C CA . VAL A 1 253 ? -6.096 24.182 -7.002 1.00 72.44 253 VAL A CA 1
ATOM 2002 C C . VAL A 1 253 ? -4.595 24.323 -7.285 1.00 72.44 253 VAL A C 1
ATOM 2004 O O . VAL A 1 253 ? -4.164 25.361 -7.787 1.00 72.44 253 VAL A O 1
ATOM 2007 N N . LYS A 1 254 ? -3.783 23.290 -7.018 1.00 74.25 254 LYS A N 1
ATOM 2008 C CA . LYS A 1 254 ? -2.332 23.306 -7.290 1.00 74.25 254 LYS A CA 1
ATOM 2009 C C . LYS A 1 254 ? -2.002 23.222 -8.784 1.00 74.25 254 LYS A C 1
ATOM 2011 O O . LYS A 1 254 ? -0.937 23.680 -9.209 1.00 74.25 254 LYS A O 1
ATOM 2016 N N . SER A 1 255 ? -2.889 22.661 -9.605 1.00 75.81 255 SER A N 1
ATOM 2017 C CA . SER A 1 255 ? -2.658 22.528 -11.042 1.00 75.81 255 SER A CA 1
ATOM 2018 C C . SER A 1 255 ? -2.940 23.829 -11.792 1.00 75.81 255 SER A C 1
ATOM 2020 O O . SER A 1 255 ? -4.080 24.139 -12.140 1.00 75.81 255 SER A O 1
ATOM 2022 N N . LYS A 1 256 ? -1.873 24.553 -12.164 1.00 75.31 256 LYS A N 1
ATOM 2023 C CA . LYS A 1 256 ? -1.955 25.749 -13.032 1.00 75.31 256 LYS A CA 1
ATOM 2024 C C . LYS A 1 256 ? -2.732 25.492 -14.328 1.00 75.31 256 LYS A C 1
ATOM 2026 O O . LYS A 1 256 ? -3.429 26.379 -14.807 1.00 75.31 256 LYS A O 1
ATOM 2031 N N . LYS A 1 257 ? -2.635 24.273 -14.874 1.00 76.00 257 LYS A N 1
ATOM 2032 C CA . LYS A 1 257 ? -3.319 23.856 -16.107 1.00 76.00 257 LYS A CA 1
ATOM 2033 C C . LYS A 1 257 ? -4.844 23.872 -15.968 1.00 76.00 257 LYS A C 1
ATOM 2035 O O . LYS A 1 257 ? -5.520 24.142 -16.953 1.00 76.00 257 LYS A O 1
ATOM 2040 N N . TYR A 1 258 ? -5.373 23.580 -14.779 1.00 74.62 258 TYR A N 1
ATOM 2041 C CA . TYR A 1 258 ? -6.816 23.497 -14.541 1.00 74.62 258 TYR A CA 1
ATOM 2042 C C . TYR A 1 258 ? -7.359 24.747 -13.848 1.00 74.62 258 TYR A C 1
ATOM 2044 O O . TYR A 1 258 ? -8.394 25.265 -14.262 1.00 74.62 258 TYR A O 1
ATOM 2052 N N . VAL A 1 259 ? -6.642 25.290 -12.859 1.00 79.94 259 VAL A N 1
ATOM 2053 C CA . VAL A 1 259 ? -7.123 26.444 -12.086 1.00 79.94 259 VAL A CA 1
ATOM 2054 C C . VAL A 1 259 ? -7.153 27.737 -12.905 1.00 79.94 259 VAL A C 1
ATOM 2056 O O . VAL A 1 259 ? -8.063 28.533 -12.717 1.00 79.94 259 VAL A O 1
ATOM 2059 N N . LEU A 1 260 ? -6.216 27.953 -13.843 1.00 84.94 260 LEU A N 1
ATOM 2060 C CA . LEU A 1 260 ? -6.175 29.192 -14.635 1.00 84.94 260 LEU A CA 1
ATOM 2061 C C . LEU A 1 260 ? -7.346 29.297 -15.626 1.00 84.94 260 LEU A C 1
ATOM 2063 O O . LEU A 1 260 ? -8.045 30.310 -15.579 1.00 84.94 260 LEU A O 1
ATOM 2067 N N . PRO A 1 261 ? -7.634 28.283 -16.475 1.00 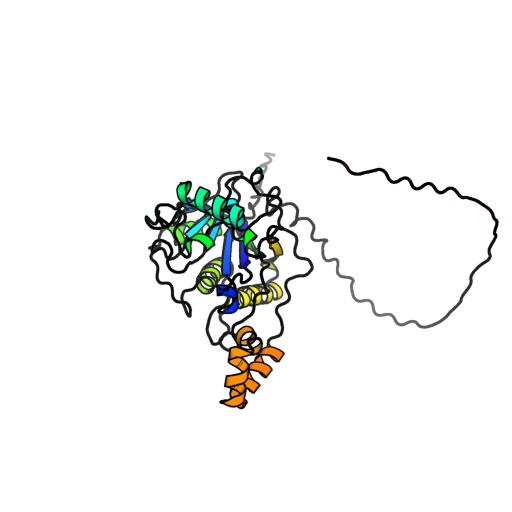80.19 261 PRO A N 1
ATOM 2068 C CA . PRO A 1 261 ? -8.837 28.313 -17.303 1.00 80.19 261 PRO A CA 1
ATOM 2069 C C . PRO A 1 261 ? -10.117 28.396 -16.469 1.00 80.19 261 PRO A C 1
ATOM 2071 O O . PRO A 1 261 ? -11.027 29.137 -16.827 1.00 80.19 261 PRO A O 1
ATOM 2074 N N . LEU A 1 262 ? -10.182 27.686 -15.336 1.00 82.31 262 LEU A N 1
ATOM 2075 C CA . LEU A 1 262 ? -11.359 27.704 -14.470 1.00 82.31 262 LEU A CA 1
ATOM 2076 C C . LEU A 1 262 ? -11.577 29.074 -13.817 1.00 82.31 262 LEU A C 1
ATOM 2078 O O . LEU A 1 262 ? -12.707 29.537 -13.769 1.00 82.31 262 LEU A O 1
ATOM 2082 N N . ALA A 1 263 ? -10.520 29.749 -13.366 1.00 84.94 263 ALA A N 1
ATOM 2083 C CA . ALA A 1 263 ? -10.611 31.096 -12.808 1.00 84.94 263 ALA A CA 1
ATOM 2084 C C . ALA A 1 263 ? -11.027 32.138 -13.858 1.00 84.94 263 ALA A C 1
ATOM 2086 O O . ALA A 1 263 ? -11.742 33.080 -13.527 1.00 84.94 263 ALA A O 1
ATOM 2087 N N . LEU A 1 264 ? -10.619 31.949 -15.118 1.00 86.88 264 LEU A N 1
ATOM 2088 C CA . LEU A 1 264 ? -11.028 32.789 -16.246 1.00 86.88 264 LEU A CA 1
ATOM 2089 C C . LEU A 1 264 ? -12.500 32.588 -16.628 1.00 86.88 264 LEU A C 1
ATOM 2091 O O . LEU A 1 264 ? -13.217 33.563 -16.827 1.00 86.88 264 LEU A O 1
ATOM 2095 N N . LEU A 1 265 ? -12.944 31.334 -16.749 1.00 88.94 265 LEU A N 1
ATOM 2096 C CA . LEU A 1 265 ? -14.287 30.996 -17.237 1.00 88.94 265 LEU A CA 1
ATOM 2097 C C . LEU A 1 265 ? -15.348 31.030 -16.127 1.00 88.94 265 LEU A C 1
ATOM 2099 O O . LEU A 1 265 ? -16.490 31.418 -16.362 1.00 88.94 265 LEU A O 1
ATOM 2103 N N . HIS A 1 266 ? -14.971 30.634 -14.911 1.00 86.44 266 HIS A N 1
ATOM 2104 C CA . HIS A 1 266 ? -15.853 30.483 -13.754 1.00 86.44 266 HIS A CA 1
ATOM 2105 C C . HIS A 1 266 ? -15.166 30.962 -12.456 1.00 86.44 266 HIS A C 1
ATOM 2107 O O . HIS A 1 266 ? -14.851 30.154 -11.575 1.00 86.44 266 HIS A O 1
ATOM 2113 N N . PRO A 1 267 ? -14.967 32.283 -12.285 1.00 84.69 267 PRO A N 1
ATOM 2114 C CA . PRO A 1 267 ? -14.214 32.847 -11.160 1.00 84.69 267 PRO A CA 1
ATOM 2115 C C . PRO A 1 267 ? -14.824 32.524 -9.791 1.00 84.69 267 PRO A C 1
ATOM 2117 O O . PRO A 1 267 ? -14.088 32.283 -8.838 1.00 84.69 267 PRO A O 1
ATOM 2120 N N . VAL A 1 268 ? -16.158 32.458 -9.690 1.00 84.25 268 VAL A N 1
ATOM 2121 C CA . VAL A 1 268 ? -16.845 32.079 -8.442 1.00 84.25 268 VAL A CA 1
ATOM 2122 C C . VAL A 1 268 ? -16.520 30.634 -8.063 1.00 84.25 268 VAL A C 1
ATOM 2124 O O . VAL A 1 268 ? -16.155 30.377 -6.922 1.00 84.25 268 VAL A O 1
ATOM 2127 N N . VAL A 1 269 ? -16.567 29.703 -9.023 1.00 80.56 269 VAL A N 1
ATOM 2128 C CA . VAL A 1 269 ? -16.246 28.283 -8.789 1.00 80.56 269 VAL A CA 1
ATOM 2129 C C . VAL A 1 269 ? -14.787 28.125 -8.366 1.00 80.56 269 VAL A C 1
ATOM 2131 O O . VAL A 1 269 ? -14.501 27.441 -7.385 1.00 80.56 269 VAL A O 1
ATOM 2134 N N . ALA A 1 270 ? -13.862 28.794 -9.058 1.00 80.19 270 ALA A N 1
ATOM 2135 C CA . ALA A 1 270 ? -12.449 28.783 -8.690 1.00 80.19 270 ALA A CA 1
ATOM 2136 C C . ALA A 1 270 ? -12.218 29.363 -7.282 1.00 80.19 270 ALA A C 1
ATOM 2138 O O . ALA A 1 270 ? -11.505 28.760 -6.481 1.00 80.19 270 ALA A O 1
ATOM 2139 N N . GLY A 1 271 ? -12.863 30.488 -6.954 1.00 77.75 271 GLY A N 1
ATOM 2140 C CA . GLY A 1 271 ? -12.804 31.100 -5.627 1.00 77.75 271 GLY A CA 1
ATOM 2141 C C . GLY A 1 271 ? -13.332 30.179 -4.524 1.00 77.75 271 GLY A C 1
ATOM 2142 O O . GLY A 1 271 ? -12.680 30.030 -3.492 1.00 77.75 271 GLY A O 1
ATOM 2143 N N . SER A 1 272 ? -14.458 29.497 -4.757 1.00 77.50 272 SER A N 1
ATOM 2144 C CA . SER A 1 272 ? -15.016 28.513 -3.820 1.00 77.50 272 SER A CA 1
ATOM 2145 C C . SER A 1 272 ? -14.091 27.313 -3.605 1.00 77.50 272 SER A C 1
ATOM 2147 O O . SER A 1 272 ? -13.919 26.890 -2.465 1.00 77.50 272 SER A O 1
ATOM 2149 N N . LEU A 1 273 ? -13.451 26.793 -4.659 1.00 75.50 273 LEU A N 1
ATOM 2150 C CA . LEU A 1 273 ? -12.476 25.698 -4.544 1.00 75.50 273 LEU A CA 1
ATOM 2151 C C . LEU A 1 273 ? -11.235 26.113 -3.743 1.00 75.50 273 LEU A C 1
ATOM 2153 O O . LEU A 1 273 ? -10.757 25.348 -2.908 1.00 75.50 273 LEU A O 1
ATOM 2157 N N . VAL A 1 274 ? -10.732 27.334 -3.954 1.00 77.38 274 VAL A N 1
ATOM 2158 C CA . VAL A 1 274 ? -9.604 27.878 -3.181 1.00 77.38 274 VAL A CA 1
ATOM 2159 C C . VAL A 1 274 ? -9.992 28.078 -1.716 1.00 77.38 274 VAL A C 1
ATOM 2161 O O . VAL A 1 274 ? -9.231 27.691 -0.832 1.00 77.38 274 VAL A O 1
ATOM 2164 N N . ALA A 1 275 ? -11.176 28.631 -1.442 1.00 77.62 275 ALA A N 1
ATOM 2165 C CA . ALA A 1 275 ? -11.678 28.785 -0.079 1.00 77.62 275 ALA A CA 1
ATOM 2166 C C . ALA A 1 275 ? -11.835 27.425 0.622 1.00 77.62 275 ALA A C 1
ATOM 2168 O O . ALA A 1 275 ? -11.377 27.266 1.752 1.00 77.62 275 ALA A O 1
ATOM 2169 N N . ALA A 1 276 ? -12.397 26.425 -0.066 1.00 70.12 276 ALA A N 1
ATOM 2170 C CA . ALA A 1 276 ? -12.506 25.060 0.443 1.00 70.12 276 ALA A CA 1
ATOM 2171 C C . ALA A 1 276 ? -11.130 24.444 0.745 1.00 70.12 276 ALA A C 1
ATOM 2173 O O . ALA A 1 276 ? -10.957 23.853 1.805 1.00 70.12 276 ALA A O 1
ATOM 2174 N N . TYR A 1 277 ? -10.131 24.637 -0.124 1.00 69.12 277 TYR A N 1
ATOM 2175 C CA . TYR A 1 277 ? -8.754 24.192 0.122 1.00 69.12 277 TYR A CA 1
ATOM 2176 C C . TYR A 1 277 ? -8.127 24.847 1.365 1.00 69.12 277 TYR A C 1
ATOM 2178 O O . TYR A 1 277 ? -7.454 24.172 2.143 1.00 69.12 277 TYR A O 1
ATOM 2186 N N . ILE A 1 278 ? -8.356 26.147 1.579 1.00 73.88 278 ILE A N 1
ATOM 2187 C CA . ILE A 1 278 ? -7.844 26.857 2.762 1.00 73.88 278 ILE A CA 1
ATOM 2188 C C . ILE A 1 278 ? -8.491 26.316 4.045 1.00 73.88 278 ILE A C 1
ATOM 2190 O O . ILE A 1 278 ? -7.792 26.127 5.039 1.00 73.88 278 ILE A O 1
ATOM 2194 N N . VAL A 1 279 ? -9.800 26.046 4.019 1.00 69.06 279 VAL A N 1
ATOM 2195 C CA . VAL A 1 279 ? -10.550 25.516 5.172 1.00 69.06 279 VAL A CA 1
ATOM 2196 C C . VAL A 1 279 ? -10.190 24.059 5.469 1.00 69.06 279 VAL A C 1
ATOM 2198 O O . VAL A 1 279 ? -10.055 23.689 6.631 1.00 69.06 279 VAL A O 1
ATOM 2201 N N . ASP A 1 280 ? -10.022 23.229 4.439 1.00 63.34 280 ASP A N 1
ATOM 2202 C CA . ASP A 1 280 ? -9.758 21.795 4.596 1.00 63.34 280 ASP A CA 1
ATOM 2203 C C . ASP A 1 280 ? -8.334 21.489 5.100 1.00 63.34 280 ASP A C 1
ATOM 2205 O O . ASP A 1 280 ? -8.085 20.418 5.665 1.00 63.34 280 ASP A O 1
ATOM 2209 N N . GLY A 1 281 ? -7.408 22.438 4.945 1.00 58.69 281 GLY A N 1
ATOM 2210 C CA . GLY A 1 281 ? -6.043 22.343 5.450 1.00 58.69 281 GLY A CA 1
ATOM 2211 C C . GLY A 1 281 ? -5.167 21.331 4.701 1.00 58.69 281 GLY A C 1
ATOM 2212 O O . GLY A 1 281 ? -5.617 20.503 3.907 1.00 58.69 281 GLY A O 1
ATOM 2213 N N . ARG A 1 282 ? -3.857 21.396 4.959 1.00 62.12 282 ARG A N 1
ATOM 2214 C CA . ARG A 1 282 ? -2.892 20.423 4.427 1.00 62.12 282 ARG A CA 1
ATOM 2215 C C . ARG A 1 282 ? -2.873 19.187 5.320 1.00 62.12 282 ARG A C 1
ATOM 2217 O O . ARG A 1 282 ? -2.854 19.309 6.544 1.00 62.12 282 ARG A O 1
ATOM 2224 N N . PHE A 1 283 ? -2.851 18.007 4.706 1.00 62.72 283 PHE A N 1
ATOM 2225 C CA . PHE A 1 283 ? -2.571 16.780 5.443 1.00 62.72 283 PHE A CA 1
ATOM 2226 C C . PHE A 1 283 ? -1.082 16.754 5.744 1.00 62.72 283 PHE A C 1
ATOM 2228 O O . PHE A 1 283 ? -0.264 16.784 4.825 1.00 62.72 283 PHE A O 1
ATOM 2235 N N . HIS A 1 284 ? -0.753 16.760 7.027 1.00 62.84 284 HIS A N 1
ATOM 2236 C CA . HIS A 1 284 ? 0.609 16.588 7.490 1.00 62.84 284 HIS A CA 1
ATOM 2237 C C . HIS A 1 284 ? 0.697 15.174 8.039 1.00 62.84 284 HIS A C 1
ATOM 2239 O O . HIS A 1 284 ? -0.073 14.798 8.920 1.00 62.84 284 HIS A O 1
ATOM 2245 N N . THR A 1 285 ? 1.589 14.389 7.457 1.00 66.06 285 THR A N 1
ATOM 2246 C CA . THR A 1 285 ? 1.936 13.063 7.955 1.00 66.06 285 THR A CA 1
ATOM 2247 C C . THR A 1 285 ? 2.658 13.202 9.293 1.00 66.06 285 THR A C 1
ATOM 2249 O O . THR A 1 285 ? 3.327 14.214 9.520 1.00 66.06 285 THR A O 1
ATOM 2252 N N . ASP A 1 286 ? 2.495 12.221 10.182 1.00 69.31 286 ASP A N 1
ATOM 2253 C CA . ASP A 1 286 ? 3.036 12.296 11.540 1.00 69.31 286 ASP A CA 1
ATOM 2254 C C . ASP A 1 286 ? 4.572 12.450 11.504 1.00 69.31 286 ASP A C 1
ATOM 2256 O O . ASP A 1 286 ? 5.263 11.557 11.004 1.00 69.31 286 ASP A O 1
ATOM 2260 N N . PRO A 1 287 ? 5.139 13.565 12.008 1.00 63.41 287 PRO A N 1
ATOM 2261 C CA . PRO A 1 287 ? 6.587 13.752 12.055 1.00 63.41 287 PRO A CA 1
ATOM 2262 C C . PRO A 1 287 ? 7.296 12.759 12.988 1.00 63.41 287 PRO A C 1
ATOM 2264 O O . PRO A 1 287 ? 8.521 12.675 12.939 1.00 63.41 287 PRO A O 1
ATOM 2267 N N . LYS A 1 288 ? 6.555 12.034 13.835 1.00 72.19 288 LYS A N 1
ATOM 2268 C CA . LYS A 1 288 ? 7.067 11.000 14.740 1.00 72.19 288 LYS A CA 1
ATOM 2269 C C . LYS A 1 288 ? 6.901 9.579 14.197 1.00 72.19 288 LYS A C 1
ATOM 2271 O O . LYS A 1 288 ? 7.196 8.638 14.927 1.00 72.19 288 LYS A O 1
ATOM 2276 N N . ALA A 1 289 ? 6.434 9.416 12.956 1.00 78.81 289 ALA A N 1
ATOM 2277 C CA . ALA A 1 289 ? 6.251 8.096 12.369 1.00 78.81 289 ALA A CA 1
ATOM 2278 C C . ALA A 1 289 ? 7.560 7.296 12.394 1.00 78.81 289 ALA A C 1
ATOM 2280 O O . ALA A 1 289 ? 8.604 7.776 11.942 1.00 78.81 289 ALA A O 1
ATOM 2281 N N . VAL A 1 290 ? 7.483 6.070 12.907 1.00 86.50 290 VAL A N 1
ATOM 2282 C CA . VAL A 1 290 ? 8.628 5.157 12.965 1.00 86.50 290 VAL A CA 1
ATOM 2283 C C . VAL A 1 290 ? 8.973 4.702 11.547 1.00 86.50 290 VAL A C 1
ATOM 2285 O O . VAL A 1 290 ? 8.089 4.517 10.710 1.00 86.50 290 VAL A O 1
ATOM 2288 N N . VAL A 1 291 ? 10.260 4.557 11.241 1.00 87.44 291 VAL A N 1
ATOM 2289 C CA . VAL A 1 291 ? 10.689 4.015 9.948 1.00 87.44 291 VAL A CA 1
ATOM 2290 C C . VAL A 1 291 ? 10.501 2.503 9.980 1.00 87.44 291 VAL A C 1
ATOM 2292 O O . VAL A 1 291 ? 11.004 1.847 10.882 1.00 87.44 291 VAL A O 1
ATOM 2295 N N . TYR A 1 292 ? 9.774 1.962 9.006 1.00 88.12 292 TYR A N 1
ATOM 2296 C CA . TYR A 1 292 ? 9.613 0.521 8.856 1.00 88.12 292 TYR A CA 1
ATOM 2297 C C . TYR A 1 292 ? 10.945 -0.127 8.470 1.00 88.12 292 TYR A C 1
ATOM 2299 O O . TYR A 1 292 ? 11.589 0.292 7.501 1.00 88.12 292 TYR A O 1
ATOM 2307 N N . GLU A 1 293 ? 11.307 -1.179 9.195 1.00 85.19 293 GLU A N 1
ATOM 2308 C CA . GLU A 1 293 ? 12.505 -1.976 8.971 1.00 85.19 293 GLU A CA 1
ATOM 2309 C C . GLU A 1 293 ? 12.104 -3.397 8.533 1.00 85.19 293 GLU A C 1
ATOM 2311 O O . GLU A 1 293 ? 11.445 -4.115 9.284 1.00 85.19 293 GLU A O 1
ATOM 2316 N N . PRO A 1 294 ? 12.473 -3.836 7.315 1.00 82.56 294 PRO A N 1
ATOM 2317 C CA . PRO A 1 294 ? 12.038 -5.133 6.793 1.00 82.56 294 PRO A CA 1
ATOM 2318 C C . PRO A 1 294 ? 12.506 -6.354 7.600 1.00 82.56 294 PRO A C 1
ATOM 2320 O O . PRO A 1 294 ? 11.847 -7.387 7.553 1.00 82.56 294 PRO A O 1
ATOM 2323 N N . GLU A 1 295 ? 13.642 -6.259 8.302 1.00 76.19 295 GLU A N 1
ATOM 2324 C CA . GLU A 1 295 ? 14.218 -7.369 9.082 1.00 76.19 295 GLU A CA 1
ATOM 2325 C C . GLU A 1 295 ? 13.506 -7.596 10.419 1.00 76.19 295 GLU A C 1
ATOM 2327 O O . GLU A 1 295 ? 13.360 -8.739 10.847 1.00 76.19 295 GLU A O 1
ATOM 2332 N N . SER A 1 296 ? 13.060 -6.519 11.068 1.00 65.94 296 SER A N 1
ATOM 2333 C CA . SER A 1 296 ? 12.350 -6.550 12.352 1.00 65.94 296 SER A CA 1
ATOM 2334 C C . SER A 1 296 ? 10.827 -6.580 12.186 1.00 65.94 296 SER A C 1
ATOM 2336 O O . SER A 1 296 ? 10.119 -7.007 13.094 1.00 65.94 296 SER A O 1
ATOM 2338 N N . GLY A 1 297 ? 10.308 -6.201 11.013 1.00 63.88 297 GLY A N 1
ATOM 2339 C CA . GLY A 1 297 ? 8.872 -6.148 10.748 1.00 63.88 297 GLY A CA 1
ATOM 2340 C C . GLY A 1 297 ? 8.169 -5.026 11.523 1.00 63.88 297 GLY A C 1
ATOM 2341 O O . GLY A 1 297 ? 8.785 -4.050 11.945 1.00 63.88 297 GLY A O 1
ATOM 2342 N N . LEU A 1 298 ? 6.846 -5.143 11.674 1.00 60.12 298 LEU A N 1
ATOM 2343 C CA . LEU A 1 298 ? 6.106 -4.380 12.684 1.00 60.12 298 LEU A CA 1
ATOM 2344 C C . LEU A 1 298 ? 6.093 -5.265 13.926 1.00 60.12 298 LEU A C 1
ATOM 2346 O O . LEU A 1 298 ? 5.334 -6.227 13.960 1.00 60.12 298 LEU A O 1
ATOM 2350 N N . ASP A 1 299 ? 7.000 -5.029 14.871 1.00 51.72 299 ASP A N 1
ATOM 2351 C CA . ASP A 1 299 ? 7.090 -5.854 16.075 1.00 51.72 299 ASP A CA 1
ATOM 2352 C C . ASP A 1 299 ? 5.838 -5.619 16.955 1.00 51.72 299 ASP A C 1
ATOM 2354 O O . ASP A 1 299 ? 5.706 -4.531 17.539 1.00 51.72 299 ASP A O 1
ATOM 2358 N N . PRO A 1 300 ? 4.889 -6.579 17.053 1.00 40.44 300 PRO A N 1
ATOM 2359 C CA . PRO A 1 300 ? 3.595 -6.349 17.704 1.00 40.44 300 PRO A CA 1
ATOM 2360 C C . PRO A 1 300 ? 3.717 -6.212 19.230 1.00 40.44 300 PRO A C 1
ATOM 2362 O O . PRO A 1 300 ? 2.785 -5.750 19.895 1.00 40.44 300 PRO A O 1
ATOM 2365 N N . GLY A 1 301 ? 4.851 -6.647 19.800 1.00 38.41 301 GLY A N 1
ATOM 2366 C CA . GLY A 1 301 ? 5.065 -6.760 21.243 1.00 38.41 301 GLY A CA 1
ATOM 2367 C C . GLY A 1 301 ? 5.862 -5.614 21.861 1.00 38.41 301 GLY A C 1
ATOM 2368 O O . GLY A 1 301 ? 5.466 -5.083 22.897 1.00 38.41 301 GLY A O 1
ATOM 2369 N N . GLU A 1 302 ? 6.964 -5.186 21.241 1.00 38.25 302 GLU A N 1
ATOM 2370 C CA . GLU A 1 302 ? 7.935 -4.321 21.934 1.00 38.25 302 GLU A CA 1
ATOM 2371 C C . GLU A 1 302 ? 7.445 -2.870 22.119 1.00 38.25 302 GLU A C 1
ATOM 2373 O O . GLU A 1 302 ? 7.850 -2.159 23.040 1.00 38.25 302 GLU A O 1
ATOM 2378 N N . SER A 1 303 ? 6.490 -2.436 21.296 1.00 40.84 303 SER A N 1
ATOM 2379 C CA . SER A 1 303 ? 6.005 -1.053 21.265 1.00 40.84 303 SER A CA 1
ATOM 2380 C C . SER A 1 303 ? 4.645 -0.837 21.952 1.00 40.84 303 SER A C 1
ATOM 2382 O O . SER A 1 303 ? 4.220 0.307 22.108 1.00 40.84 303 SER A O 1
ATOM 2384 N N . ARG A 1 304 ? 3.926 -1.890 22.377 1.00 48.81 304 ARG A N 1
ATOM 2385 C CA . ARG A 1 304 ? 2.682 -1.766 23.184 1.00 48.81 304 ARG A CA 1
ATOM 2386 C C . ARG A 1 304 ? 2.941 -1.692 24.687 1.00 48.81 304 ARG A C 1
ATOM 2388 O O . ARG A 1 304 ? 2.130 -1.131 25.417 1.00 48.81 304 ARG A O 1
ATOM 2395 N N . GLU A 1 305 ? 4.088 -2.177 25.150 1.00 35.03 305 GLU A N 1
ATOM 2396 C CA . GLU A 1 305 ? 4.416 -2.219 26.581 1.00 35.03 305 GLU A CA 1
ATOM 2397 C C . GLU A 1 305 ? 5.057 -0.915 27.104 1.00 35.03 305 GLU A C 1
ATOM 2399 O O . GLU A 1 305 ? 5.147 -0.697 28.310 1.00 35.03 305 GLU A O 1
ATOM 2404 N N . THR A 1 306 ? 5.457 0.004 26.215 1.00 31.50 306 THR A N 1
ATOM 2405 C CA . THR A 1 306 ? 6.195 1.229 26.580 1.00 31.50 306 THR A CA 1
ATOM 2406 C C . THR A 1 306 ? 5.349 2.490 26.760 1.00 31.50 306 THR A C 1
ATOM 2408 O O . THR A 1 306 ? 5.924 3.565 26.931 1.00 31.50 306 THR A O 1
ATOM 2411 N N . ALA A 1 307 ? 4.013 2.413 26.780 1.00 29.83 307 ALA A N 1
ATOM 2412 C CA . ALA A 1 307 ? 3.197 3.559 27.187 1.00 29.83 307 ALA A CA 1
ATOM 2413 C C . ALA A 1 307 ? 3.438 3.847 28.685 1.00 29.83 307 ALA A C 1
ATOM 2415 O O . ALA A 1 307 ? 3.018 3.055 29.535 1.00 29.83 307 ALA A O 1
ATOM 2416 N N . PRO A 1 308 ? 4.100 4.959 29.069 1.00 34.12 308 PRO A N 1
ATOM 2417 C CA . PRO A 1 308 ? 4.232 5.307 30.472 1.00 34.12 308 PRO A CA 1
ATOM 2418 C C . PRO A 1 308 ? 2.835 5.669 30.963 1.00 34.12 308 PRO A C 1
ATOM 2420 O O . PRO A 1 308 ? 2.200 6.574 30.417 1.00 34.12 308 PRO A O 1
ATOM 2423 N N . GLY A 1 309 ? 2.363 4.950 31.982 1.00 29.03 309 GLY A N 1
ATOM 2424 C CA . GLY A 1 309 ? 1.078 5.199 32.617 1.00 29.03 309 GLY A CA 1
ATOM 2425 C C . GLY A 1 309 ? 0.863 6.692 32.846 1.00 29.03 309 GLY A C 1
ATOM 2426 O O . GLY A 1 309 ? 1.678 7.362 33.489 1.00 29.03 309 GLY A O 1
ATOM 2427 N N . ALA A 1 310 ? -0.235 7.205 32.293 1.00 33.72 310 ALA A N 1
ATOM 2428 C CA . ALA A 1 310 ? -0.706 8.556 32.522 1.00 33.72 310 ALA A CA 1
ATOM 2429 C C . ALA A 1 310 ? -0.965 8.745 34.024 1.00 33.72 310 ALA A C 1
ATOM 2431 O O . ALA A 1 310 ? -2.040 8.455 34.545 1.00 33.72 310 ALA A O 1
ATOM 2432 N N . SER A 1 311 ? 0.047 9.222 34.743 1.00 31.16 311 SER A N 1
ATOM 2433 C CA . SER A 1 311 ? -0.123 9.766 36.082 1.00 31.16 311 SER A CA 1
ATOM 2434 C C . SER A 1 311 ? -0.546 11.223 35.926 1.00 31.16 311 SER A C 1
ATOM 2436 O O . SER A 1 311 ? 0.248 12.108 35.618 1.00 31.16 311 SER A O 1
ATOM 2438 N N . HIS A 1 312 ? -1.845 11.464 36.091 1.00 31.55 312 HIS A N 1
ATOM 2439 C CA . HIS A 1 312 ? -2.409 12.803 36.226 1.00 31.55 312 HIS A CA 1
ATOM 2440 C C . HIS A 1 312 ? -1.762 13.547 37.409 1.00 31.55 312 HIS A C 1
ATOM 2442 O O . HIS A 1 312 ? -1.835 13.053 38.538 1.00 31.55 312 HIS A O 1
ATOM 2448 N N . PRO A 1 313 ? -1.239 14.773 37.229 1.00 32.75 313 PRO A N 1
ATOM 2449 C CA . PRO A 1 313 ? -1.057 15.688 38.341 1.00 32.75 313 PRO A CA 1
ATOM 2450 C C . PRO A 1 313 ? -2.409 16.329 38.665 1.00 32.75 313 PRO A C 1
ATOM 2452 O O . PRO A 1 313 ? -2.979 17.077 37.869 1.00 32.75 313 PRO A O 1
ATOM 2455 N N . SER A 1 314 ? -2.918 16.005 39.851 1.00 29.09 314 SER A N 1
ATOM 2456 C CA . SER A 1 314 ? -4.052 16.672 40.483 1.00 29.09 314 SER A CA 1
ATOM 2457 C C . SER A 1 314 ? -3.839 18.185 40.521 1.00 29.09 314 SER A C 1
ATOM 2459 O O . SER A 1 314 ? -2.774 18.670 40.903 1.00 29.09 314 SER A O 1
ATOM 2461 N N . ALA A 1 315 ? -4.892 18.923 40.176 1.00 31.83 315 ALA A N 1
ATOM 2462 C CA . ALA A 1 315 ? -4.982 20.360 40.358 1.00 31.83 315 ALA A CA 1
ATOM 2463 C C . ALA A 1 315 ? -4.684 20.749 41.818 1.00 31.83 315 ALA A C 1
ATOM 2465 O O . ALA A 1 315 ? -5.266 20.197 42.754 1.00 31.83 315 ALA A O 1
ATOM 2466 N N . GLY A 1 316 ? -3.792 21.723 41.990 1.00 26.88 316 GLY A N 1
ATOM 2467 C CA . GLY A 1 316 ? -3.467 22.360 43.259 1.00 26.88 316 GLY A CA 1
ATOM 2468 C C . GLY A 1 316 ? -3.280 23.857 43.040 1.00 26.88 316 GLY A C 1
ATOM 2469 O O . GLY A 1 316 ? -2.224 24.314 42.620 1.00 26.88 316 GLY A O 1
ATOM 2470 N N . THR A 1 317 ? -4.346 24.609 43.290 1.00 31.03 317 THR A N 1
ATOM 2471 C CA . THR A 1 317 ? -4.379 26.065 43.467 1.00 31.03 317 THR A CA 1
ATOM 2472 C C . THR A 1 317 ? -3.363 26.540 44.509 1.00 31.03 317 THR A C 1
ATOM 2474 O O . THR A 1 317 ? -3.327 25.999 45.611 1.00 31.03 317 THR A O 1
ATOM 2477 N N . GLY A 1 318 ? -2.624 27.613 44.214 1.00 27.89 318 GLY A N 1
ATOM 2478 C CA . GLY A 1 318 ? -1.806 28.311 45.209 1.00 27.89 318 GLY A CA 1
ATOM 2479 C C . GLY A 1 318 ? -1.015 29.480 44.628 1.00 27.89 318 GLY A C 1
ATOM 2480 O O . GLY A 1 318 ? 0.024 29.289 44.013 1.00 27.89 318 GLY A O 1
ATOM 2481 N N . GLN A 1 319 ? -1.535 30.691 44.825 1.00 29.30 319 GLN A N 1
ATOM 2482 C CA . GLN A 1 319 ? -0.871 31.976 44.586 1.00 29.30 319 GLN A CA 1
ATOM 2483 C C . GLN A 1 319 ? 0.428 32.121 45.399 1.00 29.30 319 GLN A C 1
ATOM 2485 O O . GLN A 1 319 ? 0.495 31.657 46.534 1.00 29.30 319 GLN A O 1
ATOM 2490 N N . GLY A 1 320 ? 1.395 32.884 44.882 1.00 27.19 320 GLY A N 1
ATOM 2491 C CA . GLY A 1 320 ? 2.508 33.405 45.681 1.00 27.19 320 GLY A CA 1
ATOM 2492 C C . GLY A 1 320 ? 3.583 34.088 44.839 1.00 27.19 320 GLY A C 1
ATOM 2493 O O . GLY A 1 320 ? 4.263 33.443 44.055 1.00 27.19 320 GLY A O 1
ATOM 2494 N N . MET A 1 321 ? 3.688 35.406 44.985 1.00 27.64 321 MET A N 1
ATOM 2495 C CA . MET A 1 321 ? 4.635 36.305 44.323 1.00 27.64 321 MET A CA 1
ATOM 2496 C C . MET A 1 321 ? 6.027 36.338 45.010 1.00 27.64 321 MET A C 1
ATOM 2498 O O . MET A 1 321 ? 6.128 36.012 46.188 1.00 27.64 321 MET A O 1
ATOM 2502 N N . VAL A 1 322 ? 7.001 36.934 44.294 1.00 29.86 322 VAL A N 1
ATOM 2503 C CA . VAL A 1 322 ? 8.123 37.809 44.750 1.00 29.86 322 VAL A CA 1
ATOM 2504 C C . VAL A 1 322 ? 9.575 37.249 44.815 1.00 29.86 322 VAL A C 1
ATOM 2506 O O . VAL A 1 322 ? 9.841 36.237 45.445 1.00 29.86 322 VAL A O 1
ATOM 2509 N N . GLU A 1 323 ? 10.476 38.046 44.193 1.00 27.17 323 GLU A N 1
ATOM 2510 C CA . GLU A 1 323 ? 11.948 38.269 44.340 1.00 27.17 323 GLU A CA 1
ATOM 2511 C C . GLU A 1 323 ? 12.956 37.154 43.997 1.00 27.17 323 GLU A C 1
ATOM 2513 O O . GLU A 1 323 ? 12.900 36.046 44.503 1.00 27.17 323 GLU A O 1
ATOM 2518 N N . SER A 1 324 ? 13.860 37.345 43.021 1.00 28.27 324 SER A N 1
ATOM 2519 C CA . SER A 1 324 ? 15.040 38.245 42.942 1.00 28.27 324 SER A CA 1
ATOM 2520 C C . SER A 1 324 ? 16.212 37.815 43.829 1.00 28.27 324 SER A C 1
ATOM 2522 O O . SER A 1 324 ? 16.191 38.008 45.039 1.00 28.27 324 SER A O 1
ATOM 2524 N N . SER A 1 325 ? 17.285 37.308 43.213 1.00 29.69 325 SER A N 1
ATOM 2525 C CA . SER A 1 325 ? 18.648 37.845 43.383 1.00 29.69 325 SER A CA 1
ATOM 2526 C C . SER A 1 325 ? 19.675 37.042 42.576 1.00 29.69 325 SER A C 1
ATOM 2528 O O . SER A 1 325 ? 19.666 35.815 42.521 1.00 29.69 325 SER A O 1
ATOM 2530 N N . ALA A 1 326 ? 20.548 37.794 41.911 1.00 32.16 326 ALA A N 1
ATOM 2531 C CA . ALA A 1 326 ? 21.747 37.346 41.221 1.00 32.16 326 ALA A CA 1
ATOM 2532 C C . ALA A 1 326 ? 22.792 36.786 42.198 1.00 32.16 326 ALA A C 1
ATOM 2534 O O . ALA A 1 326 ? 22.768 37.164 43.364 1.00 32.16 326 ALA A O 1
ATOM 2535 N N . THR A 1 327 ? 23.754 35.994 41.707 1.00 31.22 327 THR A N 1
ATOM 2536 C CA . THR A 1 327 ? 25.210 36.209 41.893 1.00 31.22 327 THR A CA 1
ATOM 2537 C C . THR A 1 327 ? 26.001 35.201 41.040 1.00 31.22 327 THR A C 1
ATOM 2539 O O . THR A 1 327 ? 25.777 33.998 41.107 1.00 31.22 327 THR A O 1
ATOM 2542 N N . ALA A 1 328 ? 26.963 35.709 40.274 1.00 30.67 328 ALA A N 1
ATOM 2543 C CA . ALA A 1 328 ? 28.145 35.019 39.748 1.00 30.67 328 ALA A CA 1
ATOM 2544 C C . ALA A 1 328 ? 29.323 36.014 39.863 1.00 30.67 328 ALA A C 1
ATOM 2546 O O . ALA A 1 328 ? 29.052 37.209 40.016 1.00 30.67 328 ALA A O 1
ATOM 2547 N N . PRO A 1 329 ? 30.589 35.635 39.612 1.00 55.59 329 PRO A N 1
ATOM 2548 C CA . PRO A 1 329 ? 31.368 34.451 39.995 1.00 55.59 329 PRO A CA 1
ATOM 2549 C C . PRO A 1 329 ? 32.612 34.902 40.822 1.00 55.59 329 PRO A C 1
ATOM 2551 O O . PRO A 1 329 ? 32.574 35.981 41.416 1.00 55.59 329 PRO A O 1
ATOM 2554 N N . PRO A 1 330 ? 33.720 34.132 40.888 1.00 45.12 330 PRO A N 1
ATOM 2555 C CA . PRO A 1 330 ? 34.834 34.551 40.027 1.00 45.12 330 PRO A CA 1
ATOM 2556 C C . PRO A 1 330 ? 35.712 33.430 39.440 1.00 45.12 330 PRO A C 1
ATOM 2558 O O . PRO A 1 330 ? 35.718 32.282 39.880 1.00 45.12 330 PRO A O 1
ATOM 2561 N N . ASP A 1 331 ? 36.464 33.872 38.433 1.00 32.25 331 ASP A N 1
ATOM 2562 C CA . ASP A 1 331 ? 37.546 33.239 37.684 1.00 32.25 331 ASP A CA 1
ATOM 2563 C C . ASP A 1 331 ? 38.688 32.654 38.527 1.00 32.25 331 ASP A C 1
ATOM 2565 O O . ASP A 1 331 ? 39.010 33.144 39.606 1.00 32.25 331 ASP A O 1
ATOM 2569 N N . THR A 1 332 ? 39.433 31.720 37.928 1.00 33.16 332 THR A N 1
ATOM 2570 C CA . THR A 1 332 ? 40.884 31.911 37.747 1.00 33.16 332 THR A CA 1
ATOM 2571 C C . THR A 1 332 ? 41.393 31.139 36.526 1.00 33.16 332 THR A C 1
ATOM 2573 O O . THR A 1 332 ? 41.068 29.977 36.297 1.00 33.16 332 THR A O 1
ATOM 2576 N N . SER A 1 333 ? 42.182 31.870 35.745 1.00 31.12 333 SER A N 1
ATOM 2577 C CA . SER A 1 333 ? 42.997 31.539 34.573 1.00 31.12 333 SER A CA 1
ATOM 2578 C C . SER A 1 333 ? 43.980 30.378 34.826 1.00 31.12 333 SER A C 1
ATOM 2580 O O . SER A 1 333 ? 44.242 30.020 35.972 1.00 31.12 333 SER A O 1
ATOM 2582 N N . THR A 1 334 ? 44.652 29.778 33.834 1.00 32.19 334 THR A N 1
ATOM 2583 C CA . THR A 1 334 ? 45.846 30.351 33.167 1.00 32.19 334 THR A CA 1
ATOM 2584 C C . THR A 1 334 ? 46.342 29.385 32.065 1.00 32.19 334 THR A C 1
ATOM 2586 O O . THR A 1 334 ? 46.527 28.208 32.348 1.00 32.19 334 THR A O 1
ATOM 2589 N N . GLU A 1 335 ? 46.463 29.902 30.826 1.00 33.41 335 GLU A N 1
ATOM 2590 C CA . GLU A 1 335 ? 47.592 29.836 29.852 1.00 33.41 335 GLU A CA 1
ATOM 2591 C C . GLU A 1 335 ? 48.474 28.562 29.739 1.00 33.41 335 GLU A C 1
ATOM 2593 O O . GLU A 1 335 ? 48.784 27.914 30.722 1.00 33.41 335 GLU A O 1
ATOM 2598 N N . SER A 1 336 ? 49.075 28.173 28.603 1.00 33.31 336 SER A N 1
ATOM 2599 C CA . SER A 1 336 ? 49.347 28.815 27.303 1.00 33.31 336 SER A CA 1
ATOM 2600 C C . SER A 1 336 ? 49.940 27.794 26.302 1.00 33.31 336 SER A C 1
ATOM 2602 O O . SER A 1 336 ? 50.492 26.784 26.722 1.00 33.31 336 SER A O 1
ATOM 2604 N N . ASN A 1 337 ? 49.857 28.145 25.004 1.00 34.06 337 ASN A N 1
ATOM 2605 C CA . ASN A 1 337 ? 50.836 28.003 23.898 1.00 34.06 337 ASN A CA 1
ATOM 2606 C C . ASN A 1 337 ? 51.576 26.666 23.641 1.00 34.06 337 ASN A C 1
ATOM 2608 O O . ASN A 1 337 ? 52.100 26.033 24.538 1.00 34.06 337 ASN A O 1
ATOM 2612 N N . GLY A 1 338 ? 51.813 26.236 22.398 1.00 32.34 338 GLY A N 1
ATOM 2613 C CA . GLY A 1 338 ? 51.607 26.863 21.091 1.00 32.34 338 GLY A CA 1
ATOM 2614 C C . GLY A 1 338 ? 52.404 26.142 19.985 1.00 32.34 338 GLY A C 1
ATOM 2615 O O . GLY A 1 338 ? 53.278 25.344 20.297 1.00 32.34 338 GLY A O 1
ATOM 2616 N N . GLN A 1 339 ? 52.088 26.493 18.725 1.00 32.75 339 GLN A N 1
ATOM 2617 C CA . GLN A 1 339 ? 52.918 26.454 17.491 1.00 32.75 339 GLN A CA 1
ATOM 2618 C C . GLN A 1 339 ? 53.552 25.107 17.045 1.00 32.75 339 GLN A C 1
ATOM 2620 O O . GLN A 1 339 ? 54.168 24.401 17.819 1.00 32.75 339 GLN A O 1
ATOM 2625 N N . GLY A 1 340 ? 53.554 24.699 15.773 1.00 30.23 340 GLY A N 1
ATOM 2626 C CA . GLY A 1 340 ? 53.118 25.321 14.529 1.00 30.23 340 GLY A CA 1
ATOM 2627 C C . GLY A 1 340 ? 53.670 24.577 13.297 1.00 30.23 340 GLY A C 1
ATOM 2628 O O . GLY A 1 340 ? 54.495 23.682 13.422 1.00 30.23 340 GLY A O 1
ATOM 2629 N N . SER A 1 341 ? 53.230 25.053 12.125 1.00 33.06 341 SER A N 1
ATOM 2630 C CA . SER A 1 341 ? 53.891 25.038 10.802 1.00 33.06 341 SER A CA 1
ATOM 2631 C C . SER A 1 341 ? 54.237 23.715 10.088 1.00 33.06 341 SER A C 1
ATOM 2633 O O . SER A 1 341 ? 54.912 22.853 10.634 1.00 33.06 341 SER A O 1
ATOM 2635 N N . GLY A 1 342 ? 53.938 23.643 8.777 1.00 31.28 342 GLY A N 1
ATOM 2636 C CA . GLY A 1 342 ? 54.765 22.841 7.858 1.00 31.28 342 GLY A CA 1
ATOM 2637 C C . GLY A 1 342 ? 54.106 22.235 6.615 1.00 31.28 342 GLY A C 1
ATOM 2638 O O . GLY A 1 342 ? 53.779 21.060 6.583 1.00 31.28 342 GLY A O 1
ATOM 2639 N N . VAL A 1 343 ? 54.011 23.038 5.559 1.00 36.84 343 VAL A N 1
ATOM 2640 C CA . VAL A 1 343 ? 53.698 22.735 4.145 1.00 36.84 343 VAL A CA 1
ATOM 2641 C C . VAL A 1 343 ? 54.493 21.558 3.526 1.00 36.84 343 VAL A C 1
ATOM 2643 O O . VAL A 1 343 ? 55.708 21.520 3.698 1.00 36.84 343 VAL A O 1
ATOM 2646 N N . ARG A 1 344 ? 53.879 20.741 2.635 1.00 35.78 344 ARG A N 1
ATOM 2647 C CA . ARG A 1 344 ? 54.482 20.370 1.322 1.00 35.78 344 ARG A CA 1
ATOM 2648 C C . ARG A 1 344 ? 53.481 19.817 0.286 1.00 35.78 344 ARG A C 1
ATOM 2650 O O . ARG A 1 344 ? 52.837 18.797 0.482 1.00 35.78 344 ARG A O 1
ATOM 2657 N N . VAL A 1 345 ? 53.451 20.498 -0.859 1.00 39.38 345 VAL A N 1
ATOM 2658 C CA . VAL A 1 345 ? 52.895 20.103 -2.164 1.00 39.38 345 VAL A CA 1
ATOM 2659 C C . VAL A 1 345 ? 53.874 19.168 -2.890 1.00 39.38 345 VAL A C 1
ATOM 2661 O O . VAL A 1 345 ? 55.064 19.475 -2.920 1.00 39.38 345 VAL A O 1
ATOM 2664 N N . MET A 1 346 ? 53.393 18.124 -3.576 1.00 34.91 346 MET A N 1
ATOM 2665 C CA . MET A 1 346 ? 54.029 17.623 -4.806 1.00 34.91 346 MET A CA 1
ATOM 2666 C C . MET A 1 346 ? 53.002 17.066 -5.802 1.00 34.91 346 MET A C 1
ATOM 2668 O O . MET A 1 346 ? 52.215 16.179 -5.493 1.00 34.91 346 MET A O 1
ATOM 2672 N N . ARG A 1 347 ? 53.073 17.622 -7.017 1.00 40.81 347 ARG A N 1
ATOM 2673 C CA . ARG A 1 347 ? 52.569 17.101 -8.292 1.00 40.81 347 ARG A CA 1
ATOM 2674 C C . ARG A 1 347 ? 53.584 16.116 -8.878 1.00 40.81 347 ARG A C 1
ATOM 2676 O O . ARG A 1 347 ? 54.753 16.476 -8.949 1.00 40.81 347 ARG A O 1
ATOM 2683 N N . THR A 1 348 ? 53.096 15.030 -9.465 1.00 46.72 348 THR A N 1
ATOM 2684 C CA . THR A 1 348 ? 53.598 14.314 -10.662 1.00 46.72 348 THR A CA 1
ATOM 2685 C C . THR A 1 348 ? 52.402 13.476 -11.157 1.00 46.72 348 THR A C 1
ATOM 2687 O O . THR A 1 348 ? 51.612 13.032 -10.337 1.00 46.72 348 THR A O 1
ATOM 2690 N N . GLY A 1 349 ? 52.079 13.238 -12.425 1.00 35.31 349 GLY A N 1
ATOM 2691 C CA . GLY A 1 349 ? 52.648 13.520 -13.738 1.00 35.31 349 GLY A CA 1
ATOM 2692 C C . GLY A 1 349 ? 51.983 12.522 -14.707 1.00 35.31 349 GLY A C 1
ATOM 2693 O O . GLY A 1 349 ? 51.967 11.332 -14.415 1.00 35.31 349 GLY A O 1
ATOM 2694 N N . SER A 1 350 ? 51.383 12.999 -15.803 1.00 43.56 350 SER A N 1
ATOM 2695 C CA . SER A 1 350 ? 50.794 12.176 -16.876 1.00 43.56 350 SER A CA 1
ATOM 2696 C C . SER A 1 350 ? 51.846 11.540 -17.790 1.00 43.56 350 SER A C 1
ATOM 2698 O O . SER A 1 350 ? 52.836 12.201 -18.107 1.00 43.56 350 SER A O 1
ATOM 2700 N N . ARG A 1 351 ? 51.534 10.327 -18.274 1.00 50.31 351 ARG A N 1
ATOM 2701 C CA . ARG A 1 351 ? 51.788 9.660 -19.584 1.00 50.31 351 ARG A CA 1
ATOM 2702 C C . ARG A 1 351 ? 51.637 8.150 -19.310 1.00 50.31 351 ARG A C 1
ATOM 2704 O O . ARG A 1 351 ? 52.135 7.701 -18.287 1.00 50.31 351 ARG A O 1
ATOM 2711 N N . GLU A 1 352 ? 50.902 7.344 -20.069 1.00 48.78 352 GLU A N 1
ATOM 2712 C CA . GLU A 1 352 ? 50.624 7.314 -21.517 1.00 48.78 352 GLU A CA 1
ATOM 2713 C C . GLU A 1 352 ? 49.138 7.147 -21.858 1.00 48.78 352 GLU A C 1
ATOM 2715 O O . GLU A 1 352 ? 48.379 6.639 -20.999 1.00 48.78 352 GLU A O 1
#